Protein AF-A0A354T5U6-F1 (afdb_monomer)

Solvent-accessible surface area (backbone atoms only — not comparable to full-atom values): 11988 Å² total; per-residue (Å²): 133,61,71,67,61,56,52,52,52,52,52,52,54,50,51,53,52,51,51,53,53,51,53,50,50,50,54,52,49,54,55,50,50,46,50,55,50,20,52,51,54,49,51,50,51,48,44,50,54,69,68,29,52,67,41,23,34,26,50,25,53,34,29,50,43,73,74,68,62,56,94,91,62,79,81,57,69,40,44,54,56,53,46,51,52,44,18,57,51,15,48,40,42,74,72,60,44,26,56,59,69,60,51,35,76,76,41,40,74,65,49,53,53,54,47,71,75,43,47,65,61,50,51,57,49,22,63,73,54,80,63,52,71,71,58,52,38,31,54,52,38,52,56,52,39,50,53,52,32,52,76,68,69,71,53,72,59,66,70,73,62,65,29,69,70,53,50,51,49,51,34,53,51,42,42,63,74,18,42,65,48,59,62,74,64,66,76,76,74,79,73,81,80,74,82,79,82,79,81,84,82,87,80,88,80,89,83,82,133

Structure (mmCIF, N/CA/C/O backbone):
data_AF-A0A354T5U6-F1
#
_entry.id   AF-A0A354T5U6-F1
#
loop_
_atom_site.group_PDB
_atom_site.id
_atom_site.type_symbol
_atom_site.label_atom_id
_atom_site.label_alt_id
_atom_site.label_comp_id
_atom_site.label_asym_id
_atom_site.label_entity_id
_atom_site.label_seq_id
_atom_site.pdbx_PDB_ins_code
_atom_site.Cartn_x
_atom_site.Cartn_y
_atom_site.Cartn_z
_atom_site.occupancy
_atom_site.B_iso_or_equiv
_atom_site.auth_seq_id
_atom_site.auth_comp_id
_atom_site.auth_asym_id
_atom_site.auth_atom_id
_atom_site.pdbx_PDB_model_num
ATOM 1 N N . MET A 1 1 ? 38.762 -8.383 -55.124 1.00 62.44 1 MET A N 1
ATOM 2 C CA . MET A 1 1 ? 37.895 -7.626 -54.197 1.00 62.44 1 MET A CA 1
ATOM 3 C C . MET A 1 1 ? 38.809 -6.688 -53.424 1.00 62.44 1 MET A C 1
ATOM 5 O O . MET A 1 1 ? 39.749 -7.179 -52.813 1.00 62.44 1 MET A O 1
ATOM 9 N N . SER A 1 2 ? 38.654 -5.373 -53.577 1.00 86.12 2 SER A N 1
ATOM 10 C CA . SER A 1 2 ? 39.584 -4.376 -53.025 1.00 86.12 2 SER A CA 1
ATOM 11 C C . SER A 1 2 ? 39.517 -4.360 -51.496 1.00 86.12 2 SER A C 1
ATOM 13 O O . SER A 1 2 ? 38.433 -4.508 -50.935 1.00 86.12 2 SER A O 1
ATOM 15 N N . ILE A 1 3 ? 40.654 -4.154 -50.826 1.00 88.88 3 ILE A N 1
ATOM 16 C CA . ILE A 1 3 ? 40.762 -4.101 -49.354 1.00 88.88 3 ILE A CA 1
ATOM 17 C C . ILE A 1 3 ? 39.749 -3.105 -48.749 1.00 88.88 3 ILE A C 1
ATOM 19 O O . ILE A 1 3 ? 39.152 -3.375 -47.713 1.00 88.88 3 ILE A O 1
ATOM 23 N N . GLU A 1 4 ? 39.462 -2.009 -49.452 1.00 89.44 4 GLU A N 1
ATOM 24 C CA . GLU A 1 4 ? 38.481 -0.984 -49.064 1.00 89.44 4 GLU A CA 1
ATOM 25 C C . GLU A 1 4 ? 37.047 -1.521 -48.895 1.00 89.44 4 GLU A C 1
ATOM 27 O O . GLU A 1 4 ? 36.329 -1.122 -47.975 1.00 89.44 4 GLU A O 1
ATOM 32 N N . VAL A 1 5 ? 36.628 -2.471 -49.738 1.00 91.00 5 VAL A N 1
ATOM 33 C CA . VAL A 1 5 ? 35.286 -3.079 -49.667 1.00 91.00 5 VAL A CA 1
ATOM 34 C C . VAL A 1 5 ? 35.161 -3.960 -48.422 1.00 91.00 5 VAL A C 1
ATOM 36 O O . VAL A 1 5 ? 34.122 -3.984 -47.768 1.00 91.00 5 VAL A O 1
ATOM 39 N N . ILE A 1 6 ? 36.241 -4.653 -48.052 1.00 89.12 6 ILE A N 1
ATOM 40 C CA . ILE A 1 6 ? 36.276 -5.476 -46.839 1.00 89.12 6 ILE A CA 1
ATOM 41 C C . ILE A 1 6 ? 36.222 -4.572 -45.600 1.00 89.12 6 ILE A C 1
ATOM 43 O O . ILE A 1 6 ? 35.437 -4.835 -44.690 1.00 89.12 6 ILE A O 1
ATOM 47 N N . CYS A 1 7 ? 36.984 -3.472 -45.585 1.00 90.00 7 CYS A N 1
ATOM 48 C CA . CYS A 1 7 ? 36.974 -2.510 -44.481 1.00 90.00 7 CYS A CA 1
ATOM 49 C C . CYS A 1 7 ? 35.587 -1.893 -44.257 1.00 90.00 7 CYS A C 1
ATOM 51 O O . CYS A 1 7 ? 35.104 -1.875 -43.127 1.00 90.00 7 CYS A O 1
ATOM 53 N N . THR A 1 8 ? 34.922 -1.437 -45.322 1.00 93.38 8 THR A N 1
ATOM 54 C CA . THR A 1 8 ? 33.589 -0.814 -45.225 1.00 93.38 8 THR A CA 1
ATOM 55 C C . THR A 1 8 ? 32.520 -1.786 -44.722 1.00 93.38 8 THR A C 1
ATOM 57 O O . THR A 1 8 ? 31.694 -1.411 -43.885 1.00 93.38 8 THR A O 1
ATOM 60 N N . LEU A 1 9 ? 32.566 -3.053 -45.148 1.00 92.69 9 LEU A N 1
ATOM 61 C CA . LEU A 1 9 ? 31.638 -4.082 -44.677 1.00 92.69 9 LEU A CA 1
ATOM 62 C C . LEU A 1 9 ? 31.846 -4.393 -43.190 1.00 92.69 9 LEU A C 1
ATOM 64 O O . LEU A 1 9 ? 30.873 -4.463 -42.440 1.00 92.69 9 LEU A O 1
ATOM 68 N N . VAL A 1 10 ? 33.102 -4.509 -42.742 1.00 93.81 10 VAL A N 1
ATOM 69 C CA . VAL A 1 10 ? 33.418 -4.713 -41.320 1.00 93.81 10 VAL A CA 1
ATOM 70 C C . VAL A 1 10 ? 32.916 -3.538 -40.484 1.00 93.81 10 VAL A C 1
ATOM 72 O O . VAL A 1 10 ? 32.251 -3.765 -39.475 1.00 93.81 10 VAL A O 1
ATOM 75 N N . THR A 1 11 ? 33.154 -2.294 -40.915 1.00 94.81 11 THR A N 1
ATOM 76 C CA . THR A 1 11 ? 32.646 -1.118 -40.191 1.00 94.81 11 THR A CA 1
ATOM 77 C C . THR A 1 11 ? 31.121 -1.057 -40.155 1.00 94.81 11 THR A C 1
ATOM 79 O O . THR A 1 11 ? 30.548 -0.704 -39.130 1.00 94.81 11 THR A O 1
ATOM 82 N N . ALA A 1 12 ? 30.440 -1.451 -41.236 1.00 94.94 12 ALA A N 1
ATOM 83 C CA . ALA A 1 12 ? 28.981 -1.457 -41.271 1.00 94.94 12 ALA A CA 1
ATOM 84 C C . ALA A 1 12 ? 28.399 -2.472 -40.273 1.00 94.94 12 ALA A C 1
ATOM 86 O O . ALA A 1 12 ? 27.475 -2.154 -39.524 1.00 94.94 12 ALA A O 1
ATOM 87 N N . VAL A 1 13 ? 28.973 -3.679 -40.211 1.00 96.06 13 VAL A N 1
ATOM 88 C CA . VAL A 1 13 ? 28.534 -4.725 -39.277 1.00 96.06 13 VAL A CA 1
ATOM 89 C C . VAL A 1 13 ? 28.789 -4.314 -37.826 1.00 96.06 13 VAL A C 1
ATOM 91 O O . VAL A 1 13 ? 27.904 -4.474 -36.983 1.00 96.06 13 VAL A O 1
ATOM 94 N N . THR A 1 14 ? 29.959 -3.745 -37.517 1.00 96.38 14 THR A N 1
ATOM 95 C CA . THR A 1 14 ? 30.266 -3.305 -36.147 1.00 96.38 14 THR A CA 1
ATOM 96 C C . THR A 1 14 ? 29.356 -2.167 -35.694 1.00 96.38 14 THR A C 1
ATOM 98 O O . THR A 1 14 ? 28.889 -2.199 -34.556 1.00 96.38 14 THR A O 1
ATOM 101 N N . SER A 1 15 ? 29.024 -1.210 -36.569 1.00 96.12 15 SER A N 1
ATOM 102 C CA . SER A 1 15 ? 28.066 -0.143 -36.252 1.00 96.12 15 SER A CA 1
ATOM 103 C C . SER A 1 15 ? 26.670 -0.685 -35.938 1.00 96.12 15 SER A C 1
ATOM 105 O O . SER A 1 15 ? 26.057 -0.244 -34.968 1.00 96.12 15 SER A O 1
ATOM 107 N N . ILE A 1 16 ? 26.176 -1.673 -36.692 1.00 96.56 16 ILE A N 1
ATOM 108 C CA . ILE A 1 16 ? 24.862 -2.287 -36.430 1.00 96.56 16 ILE A CA 1
ATOM 109 C C . ILE A 1 16 ? 24.849 -2.981 -35.063 1.00 96.56 16 ILE A C 1
ATOM 111 O O . ILE A 1 16 ? 23.926 -2.776 -34.273 1.00 96.56 16 ILE A O 1
ATOM 115 N N . ILE A 1 17 ? 25.885 -3.764 -34.752 1.00 97.00 17 ILE A N 1
ATOM 116 C CA . ILE A 1 17 ? 26.001 -4.449 -33.457 1.00 97.00 17 ILE A CA 1
ATOM 117 C C . ILE A 1 17 ? 26.078 -3.429 -32.314 1.00 97.00 17 ILE A C 1
ATOM 119 O O . ILE A 1 17 ? 25.398 -3.592 -31.301 1.00 97.00 17 ILE A O 1
ATOM 123 N N . ALA A 1 18 ? 26.853 -2.353 -32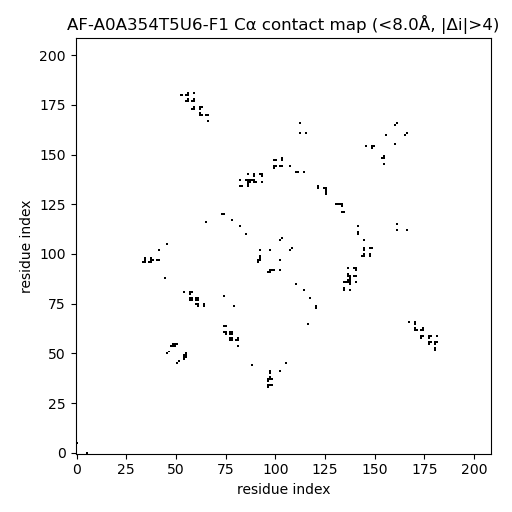.485 1.00 96.81 18 ALA A N 1
ATOM 124 C CA . ALA A 1 18 ? 26.963 -1.289 -31.492 1.00 96.81 18 ALA A CA 1
ATOM 125 C C . ALA A 1 18 ? 25.608 -0.614 -31.219 1.00 96.81 18 ALA A C 1
ATOM 127 O O . ALA A 1 18 ? 25.261 -0.397 -30.059 1.00 96.81 18 ALA A O 1
ATOM 128 N N . ILE A 1 19 ? 24.810 -0.346 -32.260 1.00 97.06 19 ILE A N 1
ATOM 129 C CA . ILE A 1 19 ? 23.460 0.222 -32.117 1.00 97.06 19 ILE A CA 1
ATOM 130 C C . ILE A 1 19 ? 22.544 -0.739 -31.349 1.00 97.06 19 ILE A C 1
ATOM 132 O O . ILE A 1 19 ? 21.865 -0.316 -30.414 1.00 97.06 19 ILE A O 1
ATOM 136 N N . LEU A 1 20 ? 22.545 -2.034 -31.684 1.00 97.25 20 LEU A N 1
ATOM 137 C CA . LEU A 1 20 ? 21.723 -3.030 -30.985 1.00 97.25 20 LEU A CA 1
ATOM 138 C C . LEU A 1 20 ? 22.094 -3.144 -29.500 1.00 97.25 20 LEU A C 1
ATOM 140 O O . LEU A 1 20 ? 21.209 -3.157 -28.643 1.00 97.25 20 LEU A O 1
ATOM 144 N N . LEU A 1 21 ? 23.392 -3.170 -29.185 1.00 97.19 21 LEU A N 1
ATOM 145 C CA . LEU A 1 21 ? 23.877 -3.187 -27.804 1.00 97.19 21 LEU A CA 1
ATOM 146 C C . LEU A 1 21 ? 23.516 -1.904 -27.049 1.00 97.19 21 LEU A C 1
ATOM 148 O O . LEU A 1 21 ? 23.161 -1.978 -25.871 1.00 97.19 21 LEU A O 1
ATOM 152 N N . ALA A 1 22 ? 23.564 -0.743 -27.708 1.00 96.12 22 ALA A N 1
ATOM 153 C CA . ALA A 1 22 ? 23.168 0.529 -27.113 1.00 96.12 22 ALA A CA 1
ATOM 154 C C . ALA A 1 22 ? 21.668 0.557 -26.785 1.00 96.12 22 ALA A C 1
ATOM 156 O O . ALA A 1 22 ? 21.299 0.914 -25.667 1.00 96.12 22 ALA A O 1
ATOM 157 N N . VAL A 1 23 ? 20.808 0.108 -27.706 1.00 96.75 23 VAL A N 1
ATOM 158 C CA . VAL A 1 23 ? 19.355 0.006 -27.479 1.00 96.75 23 VAL A CA 1
ATOM 159 C C . VAL A 1 23 ? 19.046 -0.970 -26.343 1.00 96.75 23 VAL A C 1
ATOM 161 O O . VAL A 1 23 ? 18.269 -0.645 -25.445 1.00 96.75 23 VAL A O 1
ATOM 164 N N . TYR A 1 24 ? 19.683 -2.144 -26.339 1.00 96.62 24 TYR A N 1
ATOM 165 C CA . TYR A 1 24 ? 19.513 -3.131 -25.272 1.00 96.62 24 TYR A CA 1
ATOM 166 C C . TYR A 1 24 ? 19.958 -2.585 -23.909 1.00 96.62 24 TYR A C 1
ATOM 168 O O . TYR A 1 24 ? 19.227 -2.700 -22.924 1.00 96.62 24 TYR A O 1
ATOM 176 N N . SER A 1 25 ? 21.127 -1.942 -23.855 1.00 95.50 25 SER A N 1
ATOM 177 C CA . SER A 1 25 ? 21.660 -1.345 -22.626 1.00 95.50 25 SER A CA 1
ATOM 178 C C . SER A 1 25 ? 20.764 -0.223 -22.118 1.00 95.50 25 SER A C 1
ATOM 180 O O . SER A 1 25 ? 20.500 -0.160 -20.922 1.00 95.50 25 SER A O 1
ATOM 182 N N . PHE A 1 26 ? 20.248 0.623 -23.012 1.00 94.50 26 PHE A N 1
ATOM 183 C CA . PHE A 1 26 ? 19.314 1.684 -22.651 1.00 94.50 26 PHE A CA 1
ATOM 184 C C . PHE A 1 26 ? 18.022 1.110 -22.064 1.00 94.50 26 PHE A C 1
ATOM 186 O O . PHE A 1 26 ? 17.602 1.517 -20.984 1.00 94.50 26 PHE A O 1
ATOM 193 N N . TRP A 1 27 ? 17.437 0.097 -22.709 1.00 93.94 27 TRP A N 1
ATOM 194 C CA . TRP A 1 27 ? 16.238 -0.570 -22.201 1.00 93.94 27 TRP A CA 1
ATOM 195 C C . TRP A 1 27 ? 16.468 -1.222 -20.831 1.00 93.94 27 TRP A C 1
ATOM 197 O O . TRP A 1 27 ? 15.650 -1.073 -19.918 1.00 93.94 27 TRP A O 1
ATOM 207 N N . PHE A 1 28 ? 17.604 -1.903 -20.658 1.00 91.44 28 PHE A N 1
ATOM 208 C CA . PHE A 1 28 ? 17.986 -2.509 -19.386 1.00 91.44 28 PHE A CA 1
ATOM 209 C C . PHE A 1 28 ? 18.181 -1.451 -18.289 1.00 91.44 28 PHE A C 1
ATOM 211 O O . PHE A 1 28 ? 17.658 -1.612 -17.186 1.00 91.44 28 PHE A O 1
ATOM 218 N N . GLN A 1 29 ? 18.848 -0.337 -18.605 1.00 92.31 29 GLN A N 1
ATOM 219 C CA . GLN A 1 29 ? 19.031 0.791 -17.688 1.00 92.31 29 GLN A CA 1
ATOM 220 C C . GLN A 1 29 ? 17.697 1.424 -17.290 1.00 92.31 29 GLN A C 1
ATOM 222 O O . GLN A 1 29 ? 17.469 1.640 -16.103 1.00 92.31 29 GLN A O 1
ATOM 227 N N . THR A 1 30 ? 16.779 1.664 -18.235 1.00 89.19 30 THR A N 1
ATOM 228 C CA . THR A 1 30 ? 15.440 2.190 -17.923 1.00 89.19 30 THR A CA 1
ATOM 229 C C . THR A 1 30 ? 14.676 1.236 -17.005 1.00 89.19 30 THR A C 1
ATOM 231 O O . THR A 1 30 ? 14.072 1.660 -16.019 1.00 89.19 30 THR A O 1
ATOM 234 N N . ARG A 1 31 ? 14.733 -0.073 -17.280 1.00 86.06 31 ARG A N 1
ATOM 235 C CA . ARG A 1 31 ? 14.080 -1.087 -16.444 1.00 86.06 31 ARG A CA 1
ATOM 236 C C . ARG A 1 31 ? 14.664 -1.120 -15.031 1.00 86.06 31 ARG A C 1
ATOM 238 O O . ARG A 1 31 ? 13.911 -1.220 -14.065 1.00 86.06 31 ARG A O 1
ATOM 245 N N . GLN A 1 32 ? 15.984 -1.029 -14.901 1.00 88.12 32 GLN A N 1
ATOM 246 C CA . GLN A 1 32 ? 16.660 -0.996 -13.607 1.00 88.12 32 GLN A CA 1
ATOM 247 C C . GLN A 1 32 ? 16.354 0.297 -12.838 1.00 88.12 32 GLN A C 1
ATOM 249 O O . GLN A 1 32 ? 16.067 0.231 -11.645 1.00 88.12 32 GLN A O 1
ATOM 254 N N . ALA A 1 33 ? 16.337 1.449 -13.513 1.00 87.75 33 ALA A N 1
ATOM 255 C CA . ALA A 1 33 ? 15.993 2.736 -12.912 1.00 87.75 33 ALA A CA 1
ATOM 256 C C . ALA A 1 33 ? 14.578 2.722 -12.317 1.00 87.75 33 ALA A C 1
ATOM 258 O O . ALA A 1 33 ? 14.391 3.105 -11.162 1.00 87.75 33 ALA A O 1
ATOM 259 N N . ASN A 1 34 ? 13.601 2.190 -13.058 1.00 84.94 34 ASN A N 1
ATOM 260 C CA . ASN A 1 34 ? 12.224 2.069 -12.577 1.00 84.94 34 ASN A CA 1
ATOM 261 C C . ASN A 1 34 ? 12.115 1.172 -11.335 1.00 84.94 34 ASN A C 1
ATOM 263 O O . ASN A 1 34 ? 11.354 1.484 -10.424 1.00 84.94 34 ASN A O 1
AT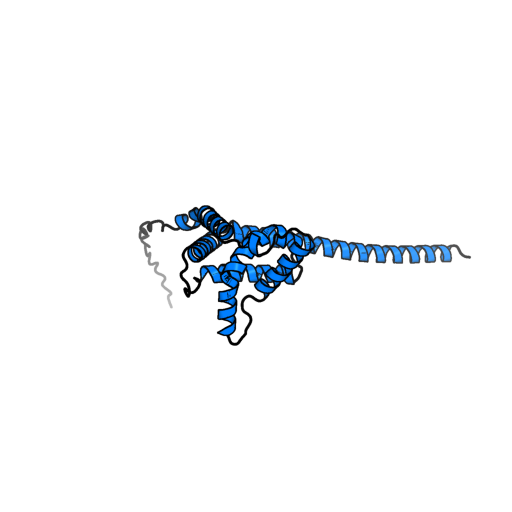OM 267 N N . ARG A 1 35 ? 12.906 0.094 -11.252 1.00 87.12 35 ARG A N 1
ATOM 268 C CA . ARG A 1 35 ? 12.946 -0.773 -10.061 1.00 87.12 35 ARG A CA 1
ATOM 269 C C . ARG A 1 35 ? 13.507 -0.059 -8.842 1.00 87.12 35 ARG A C 1
ATOM 271 O O . ARG A 1 35 ? 12.926 -0.152 -7.766 1.00 87.12 35 ARG A O 1
ATOM 278 N N . THR A 1 36 ? 14.610 0.667 -9.009 1.00 90.88 36 THR A N 1
ATOM 279 C CA . THR A 1 36 ? 15.206 1.448 -7.920 1.00 90.88 36 THR A CA 1
ATOM 280 C C . THR A 1 36 ? 14.234 2.511 -7.416 1.00 90.88 36 THR A C 1
ATOM 282 O O . THR A 1 36 ? 14.041 2.629 -6.209 1.00 90.88 36 THR A O 1
ATOM 285 N N . LEU A 1 37 ? 13.567 3.234 -8.323 1.00 90.88 37 LEU A N 1
ATOM 286 C CA . LEU A 1 37 ? 12.531 4.204 -7.961 1.00 90.88 37 LEU A CA 1
ATOM 287 C C . LEU A 1 37 ? 11.373 3.542 -7.207 1.00 90.88 37 LEU A C 1
ATOM 289 O O . LEU A 1 37 ? 10.959 4.055 -6.172 1.00 90.88 37 LEU A O 1
ATOM 293 N N . GLY A 1 38 ? 10.901 2.383 -7.667 1.00 91.00 38 GLY A N 1
ATOM 294 C CA . GLY A 1 38 ? 9.858 1.620 -6.982 1.00 91.00 38 GLY A CA 1
ATOM 295 C C . GLY A 1 38 ? 10.227 1.235 -5.550 1.00 91.00 38 GLY A C 1
ATOM 296 O O . GLY A 1 38 ? 9.398 1.364 -4.655 1.00 91.00 38 GLY A O 1
ATOM 297 N N . ILE A 1 39 ? 11.476 0.820 -5.312 1.00 92.62 39 ILE A N 1
ATOM 298 C CA . ILE A 1 39 ? 11.980 0.499 -3.967 1.00 92.62 39 ILE A CA 1
ATOM 299 C C . ILE A 1 39 ? 12.046 1.751 -3.086 1.00 92.62 39 ILE A C 1
ATOM 301 O O . ILE A 1 39 ? 11.685 1.682 -1.915 1.00 92.62 39 ILE A O 1
ATOM 305 N N . ILE A 1 40 ? 12.484 2.891 -3.631 1.00 94.50 40 ILE A N 1
ATOM 306 C CA . ILE A 1 40 ? 12.534 4.158 -2.885 1.00 94.50 40 ILE A CA 1
ATOM 307 C C . ILE A 1 40 ? 11.123 4.583 -2.475 1.00 94.50 40 ILE A C 1
ATOM 309 O O . ILE A 1 40 ? 10.892 4.820 -1.294 1.00 94.50 40 ILE A O 1
ATOM 313 N N . ILE A 1 41 ? 10.177 4.601 -3.422 1.00 93.06 41 ILE A N 1
ATOM 314 C CA . ILE A 1 41 ? 8.777 4.954 -3.148 1.00 93.06 41 ILE A CA 1
ATOM 315 C C . ILE A 1 41 ? 8.186 3.990 -2.121 1.00 93.06 41 ILE A C 1
ATOM 317 O O . ILE A 1 41 ? 7.561 4.433 -1.167 1.00 93.06 41 ILE A O 1
ATOM 321 N N . LEU A 1 42 ? 8.410 2.680 -2.273 1.00 93.50 42 LEU A N 1
ATOM 322 C CA . LEU A 1 42 ? 7.928 1.694 -1.311 1.00 93.50 42 LEU A CA 1
ATOM 323 C C . LEU A 1 42 ? 8.489 1.951 0.088 1.00 93.50 42 LEU A C 1
ATOM 325 O O . LEU A 1 42 ? 7.721 1.943 1.039 1.00 93.50 42 LEU A O 1
ATOM 329 N N . ARG A 1 43 ? 9.800 2.175 0.216 1.00 93.50 43 ARG A N 1
ATOM 330 C CA . ARG A 1 43 ? 10.451 2.436 1.505 1.00 93.50 43 ARG A CA 1
ATOM 331 C C . ARG A 1 43 ? 9.912 3.712 2.147 1.00 93.50 43 ARG A C 1
ATOM 333 O O . ARG A 1 43 ? 9.719 3.752 3.357 1.00 93.50 43 ARG A O 1
ATOM 340 N N . ASP A 1 44 ? 9.681 4.750 1.351 1.00 93.19 44 ASP A N 1
ATOM 341 C CA . ASP A 1 44 ? 9.131 6.007 1.848 1.00 93.19 44 ASP A CA 1
ATOM 342 C C . ASP A 1 44 ? 7.665 5.811 2.280 1.00 93.19 44 ASP A C 1
ATOM 344 O O . ASP A 1 44 ? 7.309 6.202 3.387 1.00 93.19 44 ASP A O 1
ATOM 348 N N . CYS A 1 45 ? 6.854 5.079 1.505 1.00 92.56 45 CYS A N 1
ATOM 349 C CA . CYS A 1 45 ? 5.509 4.664 1.916 1.00 92.56 45 CYS A CA 1
ATOM 350 C C . CYS A 1 45 ? 5.524 3.785 3.174 1.00 92.56 45 CYS A C 1
ATOM 352 O O . CYS A 1 45 ? 4.663 3.939 4.029 1.00 92.56 45 CYS A O 1
ATOM 354 N N . GLU A 1 46 ? 6.471 2.856 3.306 1.00 92.88 46 GLU A N 1
ATOM 355 C CA . GLU A 1 46 ? 6.621 1.987 4.480 1.00 92.88 46 GLU A CA 1
ATOM 356 C C . GLU A 1 46 ? 6.938 2.828 5.708 1.00 92.88 46 GLU A C 1
ATOM 358 O O . GLU A 1 46 ? 6.296 2.692 6.750 1.00 92.88 46 GLU A O 1
ATOM 363 N N . ARG A 1 47 ? 7.864 3.774 5.558 1.00 92.19 47 ARG A N 1
ATOM 364 C CA . ARG A 1 47 ? 8.210 4.694 6.628 1.00 92.19 47 ARG A CA 1
ATOM 365 C C . ARG A 1 47 ? 7.021 5.546 7.046 1.00 92.19 47 ARG A C 1
ATOM 367 O O . ARG A 1 47 ? 6.739 5.657 8.238 1.00 92.19 47 ARG A O 1
ATOM 374 N N . ASP A 1 48 ? 6.320 6.116 6.079 1.00 88.75 48 ASP A N 1
ATOM 375 C CA . ASP A 1 48 ? 5.195 7.002 6.340 1.00 88.75 48 ASP A CA 1
ATOM 376 C C . ASP A 1 48 ? 3.987 6.223 6.896 1.00 88.75 48 ASP A C 1
ATOM 378 O O . ASP A 1 48 ? 3.257 6.744 7.735 1.00 88.75 48 ASP A O 1
ATOM 382 N N . PHE A 1 49 ? 3.806 4.955 6.511 1.00 86.50 49 PHE A N 1
ATOM 383 C CA . PHE A 1 49 ? 2.719 4.113 7.008 1.00 86.50 49 PHE A CA 1
ATOM 384 C C . PHE A 1 49 ? 2.972 3.558 8.417 1.00 86.50 49 PHE A C 1
ATOM 386 O O . PHE A 1 49 ? 2.092 3.611 9.277 1.00 86.50 49 PHE A O 1
ATOM 393 N N . PHE A 1 50 ? 4.160 2.995 8.663 1.00 85.31 50 PHE A N 1
ATOM 394 C CA . PHE A 1 50 ? 4.458 2.284 9.910 1.00 85.31 50 PHE A CA 1
ATOM 395 C C . PHE A 1 50 ? 5.071 3.174 10.988 1.00 85.31 50 PHE A C 1
ATOM 397 O O . PHE A 1 50 ? 4.788 2.969 12.169 1.00 85.31 50 PHE A O 1
ATOM 404 N N . TYR A 1 51 ? 5.908 4.142 10.610 1.00 86.94 51 TYR A N 1
ATOM 405 C CA . TYR A 1 51 ? 6.709 4.906 11.571 1.00 86.94 51 TYR A CA 1
ATOM 406 C C . TYR A 1 51 ? 6.211 6.333 11.793 1.00 86.94 51 TYR A C 1
ATOM 408 O O . TYR A 1 51 ? 6.580 6.940 12.798 1.00 86.94 51 TYR A O 1
ATOM 416 N N . SER A 1 52 ? 5.352 6.869 10.921 1.00 92.62 52 SER A N 1
ATOM 417 C CA . SER A 1 52 ? 4.742 8.181 11.157 1.00 92.62 52 SER A CA 1
ATOM 418 C C . SER A 1 52 ? 3.824 8.143 12.377 1.00 92.62 52 SER A C 1
ATOM 420 O O . SER A 1 52 ? 2.897 7.332 12.441 1.00 92.62 52 SER A O 1
ATOM 422 N N . THR A 1 53 ? 4.043 9.054 13.329 1.00 91.94 53 THR A N 1
ATOM 423 C CA . THR A 1 53 ? 3.194 9.209 14.521 1.00 91.94 53 THR A CA 1
ATOM 424 C C . THR A 1 53 ? 1.730 9.420 14.141 1.00 91.94 53 THR A C 1
ATOM 426 O O . THR A 1 53 ? 0.845 8.815 14.739 1.00 91.94 53 THR A O 1
ATOM 429 N N . GLU A 1 54 ? 1.475 10.206 13.092 1.00 91.69 54 GLU A N 1
ATOM 430 C CA . GLU A 1 54 ? 0.116 10.497 12.637 1.00 91.69 54 GLU A CA 1
ATOM 431 C C . GLU A 1 54 ? -0.571 9.255 12.055 1.00 91.69 54 GLU A C 1
ATOM 433 O O . GLU A 1 54 ? -1.725 8.976 12.377 1.00 91.69 54 GLU A O 1
ATOM 438 N N . MET A 1 55 ? 0.142 8.444 11.264 1.00 92.94 55 MET A N 1
ATOM 439 C CA . MET A 1 55 ? -0.444 7.210 10.733 1.00 92.94 55 MET A CA 1
ATOM 440 C C . MET A 1 55 ? -0.644 6.159 11.827 1.00 92.94 55 MET A C 1
ATOM 442 O O . MET A 1 55 ? -1.668 5.482 11.842 1.00 92.94 55 MET A O 1
ATOM 446 N N . ARG A 1 56 ? 0.280 6.055 12.792 1.00 94.19 56 ARG A N 1
ATOM 447 C CA . ARG A 1 56 ? 0.099 5.198 13.976 1.00 94.19 56 ARG A CA 1
ATOM 448 C C . ARG A 1 56 ? -1.150 5.601 14.760 1.00 94.19 56 ARG A C 1
ATOM 450 O O . ARG A 1 56 ? -1.937 4.730 15.117 1.00 94.19 56 ARG A O 1
ATOM 457 N N . ARG A 1 57 ? -1.391 6.901 14.952 1.00 93.69 57 ARG A N 1
ATOM 458 C CA . ARG A 1 57 ? -2.610 7.415 15.596 1.00 93.69 57 ARG A CA 1
ATOM 459 C C . ARG A 1 57 ? -3.872 7.018 14.827 1.00 93.69 57 ARG A C 1
ATOM 461 O O . ARG A 1 57 ? -4.786 6.444 15.413 1.00 93.69 57 ARG A O 1
ATOM 468 N N . ARG A 1 58 ? -3.897 7.225 13.508 1.00 94.69 58 ARG A N 1
ATOM 469 C CA . ARG A 1 58 ? -5.035 6.830 12.655 1.00 94.69 58 ARG A CA 1
ATOM 470 C C . ARG A 1 58 ? -5.290 5.327 12.694 1.00 94.69 58 ARG A C 1
ATOM 472 O O . ARG A 1 58 ? -6.433 4.897 12.806 1.00 94.69 58 ARG A O 1
ATOM 479 N N . ARG A 1 59 ? -4.228 4.518 12.656 1.00 95.06 59 ARG A N 1
ATOM 480 C CA . ARG A 1 59 ? -4.311 3.055 12.769 1.00 95.06 59 ARG A CA 1
ATOM 481 C C . ARG A 1 59 ? -4.817 2.611 14.136 1.00 95.06 59 ARG A C 1
ATOM 483 O O . ARG A 1 59 ? -5.630 1.693 14.185 1.00 95.06 59 ARG A O 1
ATOM 490 N N . PHE A 1 60 ? -4.410 3.283 15.214 1.00 95.38 60 PHE A N 1
ATOM 491 C CA . PHE A 1 60 ? -4.940 3.051 16.557 1.00 95.38 60 PHE A CA 1
ATOM 492 C C . PHE A 1 60 ? -6.438 3.361 16.631 1.00 95.38 60 PHE A C 1
ATOM 494 O O . PHE A 1 60 ? -7.215 2.527 17.091 1.00 95.38 60 PHE A O 1
ATOM 501 N N . GLU A 1 61 ? -6.862 4.528 16.144 1.00 95.38 61 GLU A N 1
ATOM 502 C CA . GLU A 1 61 ? -8.275 4.925 16.124 1.00 95.38 61 GLU A CA 1
ATOM 503 C C . GLU A 1 61 ? -9.118 3.974 15.267 1.00 95.38 61 GLU A C 1
ATOM 505 O O . GLU A 1 61 ? -10.174 3.517 15.711 1.00 95.38 61 GLU A O 1
ATOM 510 N N . ALA A 1 62 ? -8.621 3.601 14.085 1.00 95.88 62 ALA A N 1
ATOM 511 C CA . ALA A 1 62 ? -9.272 2.642 13.202 1.00 95.88 62 ALA A CA 1
ATOM 512 C C . ALA A 1 62 ? -9.359 1.245 13.837 1.00 95.88 62 ALA A C 1
ATOM 514 O O . ALA A 1 62 ? -10.426 0.636 13.821 1.00 95.88 62 ALA A O 1
ATOM 515 N N . ALA A 1 63 ? -8.277 0.737 14.435 1.00 96.19 63 ALA A N 1
ATOM 516 C CA . ALA A 1 63 ? -8.274 -0.556 15.119 1.00 96.19 63 ALA A CA 1
ATOM 517 C C . ALA A 1 63 ? -9.229 -0.556 16.320 1.00 96.19 63 ALA A C 1
ATOM 519 O O . ALA A 1 63 ? -9.994 -1.502 16.503 1.00 96.19 63 ALA A O 1
ATOM 520 N N . ARG A 1 64 ? -9.246 0.531 17.102 1.00 95.75 64 ARG A N 1
ATOM 521 C CA . ARG A 1 64 ? -10.161 0.702 18.235 1.00 95.75 64 ARG A CA 1
ATOM 522 C C . ARG A 1 64 ? -11.606 0.666 17.764 1.00 95.75 64 ARG A C 1
ATOM 524 O O . ARG A 1 64 ? -12.392 -0.107 18.303 1.00 95.75 64 ARG A O 1
ATOM 531 N N . PHE A 1 65 ? -11.932 1.456 16.742 1.00 95.88 65 PHE A N 1
ATOM 532 C CA . PHE A 1 65 ? -13.256 1.462 16.136 1.00 95.88 65 PHE A CA 1
ATOM 533 C C . PHE A 1 65 ? -13.643 0.066 15.646 1.00 95.88 65 PHE A C 1
ATOM 535 O O . PHE A 1 65 ? -14.684 -0.441 16.041 1.00 95.88 65 PHE A O 1
ATOM 542 N N . LEU A 1 66 ? -12.794 -0.606 14.870 1.00 95.00 66 LEU A N 1
ATOM 543 C CA . LEU A 1 66 ? -13.100 -1.927 14.317 1.00 95.00 66 LEU A CA 1
ATOM 544 C C . LEU A 1 66 ? -13.282 -3.012 15.394 1.00 95.00 66 LEU A C 1
ATOM 546 O O . LEU A 1 66 ? -14.037 -3.957 15.170 1.00 95.00 66 LEU A O 1
ATOM 550 N N . MET A 1 67 ? -12.656 -2.867 16.567 1.00 94.44 67 MET A N 1
ATOM 551 C CA . MET A 1 67 ? -12.869 -3.766 17.707 1.00 94.44 67 MET A CA 1
ATOM 552 C C . MET A 1 67 ? -14.143 -3.471 18.498 1.00 94.44 67 MET A C 1
ATOM 554 O O . MET A 1 67 ? -14.755 -4.403 19.017 1.00 94.44 67 MET A O 1
ATOM 558 N N . THR A 1 68 ? -14.525 -2.200 18.639 1.00 94.31 68 THR A N 1
ATOM 559 C CA . THR A 1 68 ? -15.636 -1.791 19.516 1.00 94.31 68 THR A CA 1
ATOM 560 C C . THR A 1 68 ? -16.896 -1.365 18.769 1.00 94.31 68 THR A C 1
ATOM 562 O O . THR A 1 68 ? -17.882 -1.022 19.421 1.00 94.31 68 THR A O 1
ATOM 565 N N . ARG A 1 69 ? -16.871 -1.328 17.430 1.00 93.44 69 ARG A N 1
ATOM 566 C CA . ARG A 1 69 ? -17.983 -0.819 16.623 1.00 93.44 69 ARG A CA 1
ATOM 567 C C . ARG A 1 69 ? -19.249 -1.615 16.879 1.00 93.44 69 ARG A C 1
ATOM 569 O O . ARG A 1 69 ? -19.237 -2.844 16.964 1.00 93.44 69 ARG A O 1
ATOM 576 N N . GLN A 1 70 ? -20.352 -0.891 16.947 1.00 91.62 70 GLN A N 1
ATOM 577 C CA . GLN A 1 70 ? -21.677 -1.488 16.954 1.00 91.62 70 GLN A CA 1
ATOM 578 C C . GLN A 1 70 ? -22.206 -1.603 15.518 1.00 91.62 70 GLN A C 1
ATOM 580 O O . GLN A 1 70 ? -21.785 -0.837 14.645 1.00 91.62 70 GLN A O 1
ATOM 585 N N . PRO A 1 71 ? -23.123 -2.546 15.243 1.00 86.12 71 PRO A N 1
ATOM 586 C CA . PRO A 1 71 ? -23.788 -2.621 13.947 1.00 86.12 71 PRO A CA 1
ATOM 587 C C . PRO A 1 71 ? -24.429 -1.274 13.574 1.0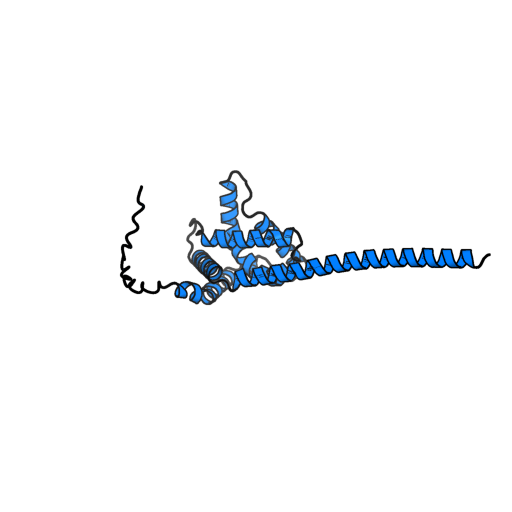0 86.12 71 PRO A C 1
ATOM 589 O O . PRO A 1 71 ? -25.161 -0.700 14.376 1.00 86.12 71 PRO A O 1
ATOM 592 N N . GLY A 1 72 ? -24.148 -0.774 12.367 1.00 83.75 72 GLY A N 1
ATOM 593 C CA . GLY A 1 72 ? -24.688 0.495 11.857 1.00 83.75 72 GLY A CA 1
ATOM 594 C C . GLY A 1 72 ? -23.946 1.760 12.306 1.00 83.75 72 GLY A C 1
ATOM 595 O O . GLY A 1 72 ? -24.368 2.862 11.966 1.00 83.75 72 GLY A O 1
ATOM 596 N N . GLN A 1 73 ? -22.848 1.636 13.056 1.00 91.06 73 GLN A N 1
ATOM 597 C CA . GLN A 1 73 ? -22.012 2.782 13.403 1.00 91.06 73 GLN A CA 1
ATOM 598 C C . GLN A 1 73 ? -21.114 3.175 12.223 1.00 91.06 73 GLN A C 1
ATOM 600 O O . GLN A 1 73 ? -20.348 2.350 11.728 1.00 91.06 73 GLN A O 1
ATOM 605 N N . SER A 1 74 ? -21.163 4.443 11.808 1.00 90.31 74 SER A N 1
ATOM 606 C CA . SER A 1 74 ? -20.305 4.960 10.738 1.00 90.31 74 SER A CA 1
ATOM 607 C C . SER A 1 74 ? -18.817 4.954 11.130 1.00 90.31 74 SER A C 1
ATOM 609 O O . SER A 1 74 ? -18.494 5.289 12.278 1.00 90.31 74 SER A O 1
ATOM 611 N N . PRO A 1 75 ? -17.903 4.630 10.194 1.00 94.06 75 PRO A N 1
ATOM 612 C CA . PRO A 1 75 ? -16.466 4.726 10.426 1.00 94.06 75 PRO A CA 1
ATOM 613 C C . PRO A 1 75 ? -16.019 6.155 10.766 1.00 94.06 75 PRO A C 1
ATOM 615 O O . PRO A 1 75 ? -16.502 7.110 10.151 1.00 94.06 75 PRO A O 1
ATOM 618 N N . PRO A 1 76 ? -15.083 6.332 11.716 1.00 94.75 76 PRO A N 1
ATOM 619 C CA . PRO A 1 76 ? -14.469 7.626 11.980 1.00 94.75 76 PRO A CA 1
ATOM 620 C C . PRO A 1 76 ? -13.590 8.072 10.804 1.00 94.75 76 PRO A C 1
ATOM 622 O O . PRO A 1 76 ? -13.121 7.251 10.013 1.00 94.75 76 PRO A O 1
ATOM 625 N N . GLN A 1 77 ? -13.283 9.371 10.749 1.00 93.88 77 GLN A N 1
ATOM 626 C CA . GLN A 1 77 ? -12.439 9.967 9.705 1.00 93.88 77 GLN A CA 1
ATOM 627 C C . GLN A 1 77 ? -11.087 9.252 9.541 1.00 93.88 77 GLN A C 1
ATOM 629 O O . GLN A 1 77 ? -10.633 9.039 8.420 1.00 93.88 77 GLN A O 1
ATOM 634 N N . ALA A 1 78 ? -10.486 8.794 10.644 1.00 94.31 78 ALA A N 1
ATOM 635 C CA . ALA A 1 78 ? -9.232 8.044 10.636 1.00 94.31 78 ALA A CA 1
ATOM 636 C C . ALA A 1 78 ? -9.270 6.774 9.763 1.00 94.31 78 ALA A C 1
ATOM 638 O O . ALA A 1 78 ? -8.251 6.400 9.182 1.00 94.31 78 ALA A O 1
ATOM 639 N N . CYS A 1 79 ? -10.430 6.114 9.635 1.00 94.94 79 CYS A N 1
ATOM 640 C CA . CYS A 1 79 ? -10.587 4.960 8.749 1.00 94.94 79 CYS A CA 1
ATOM 641 C C . CYS A 1 79 ? -10.492 5.367 7.274 1.00 94.94 79 CYS A C 1
ATOM 643 O O . CYS A 1 79 ? -9.804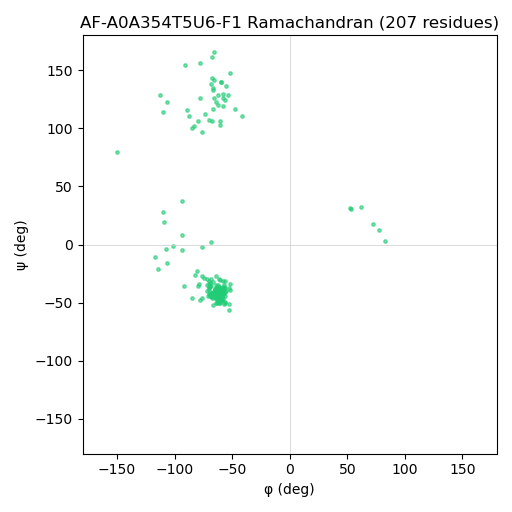 4.696 6.508 1.00 94.94 79 CYS A O 1
ATOM 645 N N . TYR A 1 80 ? -11.136 6.470 6.885 1.00 93.81 80 TYR A N 1
ATOM 646 C CA . TYR A 1 80 ? -11.080 6.976 5.512 1.00 93.81 80 TYR A CA 1
ATOM 647 C C . TYR A 1 80 ? -9.687 7.488 5.163 1.00 93.81 80 TYR A C 1
ATOM 649 O O . TYR A 1 80 ? -9.156 7.122 4.125 1.00 93.81 80 TYR A O 1
ATOM 657 N N . GLU A 1 81 ? -9.030 8.215 6.066 1.00 94.38 81 GLU A N 1
ATOM 658 C CA . GLU A 1 81 ? -7.661 8.697 5.849 1.00 94.38 81 GLU A CA 1
ATOM 659 C C . GLU A 1 81 ? -6.643 7.556 5.693 1.00 94.38 81 GLU A C 1
ATOM 661 O O . GLU A 1 81 ? -5.680 7.667 4.929 1.00 94.38 81 GLU A O 1
ATOM 666 N N . LEU A 1 82 ? -6.848 6.445 6.409 1.00 94.69 82 LEU A N 1
ATOM 667 C CA . LEU A 1 82 ? -6.051 5.233 6.237 1.00 94.69 82 LEU A CA 1
ATOM 668 C C . LEU A 1 82 ? -6.275 4.623 4.847 1.00 94.69 82 LEU A C 1
ATOM 670 O O . LEU A 1 82 ? -5.316 4.228 4.182 1.00 94.69 82 LEU A O 1
ATOM 674 N N . LEU A 1 83 ? -7.530 4.553 4.397 1.00 94.88 83 LEU A N 1
ATOM 675 C CA . LEU A 1 83 ? -7.869 4.043 3.071 1.00 94.88 83 LEU A CA 1
ATOM 676 C C . LEU A 1 83 ? -7.402 4.973 1.947 1.00 94.88 83 LEU A C 1
ATOM 678 O O . LEU A 1 83 ? -6.928 4.464 0.938 1.00 94.88 83 LEU A O 1
ATOM 682 N N . ASP A 1 84 ? -7.444 6.292 2.126 1.00 94.75 84 ASP A N 1
ATOM 683 C CA . ASP A 1 84 ? -6.926 7.284 1.175 1.00 94.75 84 ASP A CA 1
ATOM 684 C C . ASP A 1 84 ? -5.421 7.117 0.965 1.00 94.75 84 ASP A C 1
ATOM 686 O O . ASP A 1 84 ? -4.932 7.154 -0.168 1.00 94.75 84 ASP A O 1
ATOM 690 N N . PHE A 1 85 ? -4.672 6.870 2.046 1.00 94.44 85 PHE A N 1
ATOM 691 C CA . PHE A 1 85 ? -3.253 6.542 1.940 1.00 94.44 85 PHE A CA 1
ATOM 692 C C . PHE A 1 85 ? -3.042 5.277 1.099 1.00 94.44 85 PHE A C 1
ATOM 694 O O . PHE A 1 85 ? -2.168 5.230 0.229 1.00 94.44 85 PHE A O 1
ATOM 701 N N . ILE A 1 86 ? -3.858 4.250 1.333 1.00 94.56 86 ILE A N 1
ATOM 702 C CA . ILE A 1 86 ? -3.776 2.994 0.590 1.00 94.56 86 ILE A CA 1
ATOM 703 C C . ILE A 1 86 ? -4.210 3.183 -0.871 1.00 94.56 86 ILE A C 1
ATOM 705 O O . ILE A 1 86 ? -3.612 2.575 -1.758 1.00 94.56 86 ILE A O 1
ATOM 709 N N . ASP A 1 87 ? -5.190 4.038 -1.159 1.00 95.12 87 ASP A N 1
ATOM 710 C CA . ASP A 1 87 ? -5.592 4.374 -2.525 1.00 95.12 87 ASP A CA 1
ATOM 711 C C . ASP A 1 87 ? -4.450 5.064 -3.274 1.00 95.12 87 ASP A C 1
ATOM 713 O O . ASP A 1 87 ? -4.082 4.639 -4.374 1.00 95.12 87 ASP A O 1
ATOM 717 N N . CYS A 1 88 ? -3.792 6.031 -2.625 1.00 94.25 88 CYS A N 1
ATOM 718 C CA . CYS A 1 88 ? -2.576 6.663 -3.134 1.00 94.25 88 CYS A CA 1
ATOM 719 C C . CYS A 1 88 ? -1.478 5.627 -3.415 1.00 94.25 88 CYS A C 1
ATOM 721 O O . CYS A 1 88 ? -0.861 5.643 -4.483 1.00 94.25 88 CYS A O 1
ATOM 723 N N . PHE A 1 89 ? -1.265 4.677 -2.502 1.00 94.56 89 PHE A N 1
ATOM 724 C CA . PHE A 1 89 ? -0.329 3.574 -2.716 1.00 94.56 89 PHE A CA 1
ATOM 725 C C . PHE A 1 89 ? -0.742 2.681 -3.900 1.00 94.56 89 PHE A C 1
ATOM 727 O O . PHE A 1 89 ? 0.091 2.279 -4.721 1.00 94.56 89 PHE A O 1
ATOM 734 N N . GLY A 1 90 ? -2.044 2.438 -4.048 1.00 94.88 90 GLY A N 1
ATOM 735 C CA . GLY A 1 90 ? -2.645 1.731 -5.169 1.00 94.88 90 GLY A CA 1
ATOM 736 C C . GLY A 1 90 ? -2.306 2.365 -6.515 1.00 94.88 90 GLY A C 1
ATOM 737 O O . GLY A 1 90 ? -2.017 1.635 -7.463 1.00 94.88 90 GLY A O 1
ATOM 738 N N . ILE A 1 91 ? -2.235 3.698 -6.606 1.00 94.38 91 ILE A N 1
ATOM 739 C CA . ILE A 1 91 ? -1.825 4.406 -7.831 1.00 94.38 91 ILE A CA 1
ATOM 740 C C . ILE A 1 91 ? -0.412 3.986 -8.260 1.00 94.38 91 ILE A C 1
ATOM 742 O O . ILE A 1 91 ? -0.197 3.688 -9.440 1.00 94.38 91 ILE A O 1
ATOM 746 N N . TYR A 1 92 ? 0.546 3.914 -7.330 1.00 94.12 92 TYR A N 1
ATOM 747 C CA . TYR A 1 92 ? 1.932 3.545 -7.645 1.00 94.12 92 TYR A CA 1
ATOM 748 C C . TYR A 1 92 ? 2.046 2.106 -8.160 1.00 94.12 92 TYR A C 1
ATOM 750 O O . TYR A 1 92 ? 2.744 1.846 -9.145 1.00 94.12 92 TYR A O 1
ATOM 758 N N . VAL A 1 93 ? 1.315 1.170 -7.553 1.00 94.44 93 VAL A N 1
ATOM 759 C CA . VAL A 1 93 ? 1.286 -0.233 -7.998 1.00 94.44 93 VAL A CA 1
ATOM 760 C C . VAL A 1 93 ? 0.549 -0.372 -9.333 1.00 94.44 93 VAL A C 1
ATOM 762 O O . VAL A 1 93 ? 1.005 -1.075 -10.241 1.00 94.44 93 VAL A O 1
ATOM 765 N N . ASN A 1 94 ? -0.577 0.324 -9.499 1.00 92.38 94 ASN A N 1
ATOM 766 C CA . ASN A 1 94 ? -1.391 0.260 -10.712 1.00 92.38 94 ASN A CA 1
ATOM 767 C C . ASN A 1 94 ? -0.649 0.820 -11.927 1.00 92.38 94 ASN A C 1
ATOM 769 O O . ASN A 1 94 ? -0.699 0.206 -12.994 1.00 92.38 94 ASN A O 1
ATOM 773 N N . ARG A 1 95 ? 0.124 1.897 -11.747 1.00 92.00 95 ARG A N 1
ATOM 774 C CA . ARG A 1 95 ? 0.996 2.475 -12.782 1.00 92.00 95 ARG A CA 1
ATOM 775 C C . ARG A 1 95 ? 2.288 1.691 -13.026 1.00 92.00 95 ARG A C 1
ATOM 777 O O . ARG A 1 95 ? 3.054 2.056 -13.912 1.00 92.00 95 ARG A O 1
ATOM 784 N N . GLY A 1 96 ? 2.537 0.617 -12.275 1.00 90.56 96 GLY A N 1
ATOM 785 C CA . GLY A 1 96 ? 3.733 -0.213 -12.427 1.00 90.56 96 GLY A CA 1
ATOM 786 C C . GLY A 1 96 ? 5.019 0.448 -11.930 1.00 90.56 96 GLY A C 1
ATOM 787 O O . GLY A 1 96 ? 6.100 -0.007 -12.293 1.00 90.56 96 GLY A O 1
ATOM 788 N N . LEU A 1 97 ? 4.910 1.499 -11.109 1.00 91.88 97 LEU A N 1
ATOM 789 C CA . LEU A 1 97 ? 6.056 2.095 -10.419 1.00 91.88 97 LEU A CA 1
ATOM 790 C C . LEU A 1 97 ? 6.554 1.169 -9.308 1.00 91.88 97 LEU A C 1
ATOM 792 O O . LEU A 1 97 ? 7.754 1.071 -9.084 1.00 91.88 97 LEU A O 1
ATOM 796 N N . ILE A 1 98 ? 5.638 0.449 -8.655 1.00 93.81 98 ILE A N 1
ATOM 797 C CA . ILE A 1 98 ? 5.954 -0.580 -7.663 1.00 93.81 98 ILE A CA 1
ATOM 798 C C . ILE A 1 98 ? 5.552 -1.945 -8.225 1.00 93.81 98 ILE A C 1
ATOM 800 O O . ILE A 1 98 ? 4.421 -2.142 -8.679 1.00 93.81 98 ILE A O 1
ATOM 804 N N . GLU A 1 99 ? 6.481 -2.904 -8.196 1.00 91.69 99 GLU A N 1
ATOM 805 C CA . GLU A 1 99 ? 6.196 -4.278 -8.611 1.00 91.69 99 GLU A CA 1
ATOM 806 C C . GLU A 1 99 ? 5.188 -4.927 -7.630 1.00 91.69 99 GLU A C 1
ATOM 808 O O . GLU A 1 99 ? 5.380 -4.846 -6.413 1.00 91.69 99 GLU A O 1
ATOM 813 N N . PRO A 1 100 ? 4.123 -5.602 -8.114 1.00 92.94 100 PRO A N 1
ATOM 814 C CA . PRO A 1 100 ? 3.092 -6.180 -7.245 1.00 92.94 100 PRO A CA 1
ATOM 815 C C . PRO A 1 100 ? 3.617 -7.184 -6.218 1.00 92.94 100 PRO A C 1
ATOM 817 O O . PRO A 1 100 ? 3.057 -7.281 -5.136 1.00 92.94 100 PRO A O 1
ATOM 820 N N . GLU A 1 101 ? 4.683 -7.919 -6.544 1.00 92.56 101 GLU A N 1
ATOM 821 C CA . GLU A 1 101 ? 5.345 -8.836 -5.609 1.00 92.56 101 GLU A CA 1
ATOM 822 C C . GLU A 1 101 ? 5.897 -8.097 -4.389 1.00 92.56 101 GLU A C 1
ATOM 824 O O . GLU A 1 101 ? 5.690 -8.516 -3.251 1.00 92.56 101 GLU A O 1
ATOM 829 N N . LEU A 1 102 ? 6.573 -6.975 -4.627 1.00 92.31 102 LEU A N 1
ATOM 830 C CA . LEU A 1 102 ? 7.176 -6.172 -3.577 1.00 92.31 102 LEU A CA 1
ATOM 831 C C . LEU A 1 102 ? 6.092 -5.521 -2.707 1.00 92.31 102 LEU A C 1
ATOM 833 O O . LEU A 1 102 ? 6.125 -5.642 -1.486 1.00 92.31 102 LEU A O 1
ATOM 837 N N . ALA A 1 103 ? 5.066 -4.941 -3.340 1.00 94.81 103 ALA A N 1
ATOM 838 C CA . ALA A 1 103 ? 3.896 -4.420 -2.636 1.00 94.81 103 ALA A CA 1
ATOM 839 C C . ALA A 1 103 ? 3.178 -5.503 -1.814 1.00 94.81 103 ALA A C 1
ATOM 841 O O . ALA A 1 103 ? 2.743 -5.242 -0.691 1.00 94.81 103 ALA A O 1
ATOM 842 N N . TRP A 1 104 ? 3.072 -6.725 -2.351 1.00 94.88 104 TRP A N 1
ATOM 843 C CA . TRP A 1 104 ? 2.445 -7.837 -1.649 1.00 94.88 104 TRP A CA 1
ATOM 844 C C . TRP A 1 104 ? 3.226 -8.214 -0.388 1.00 94.88 104 TRP A C 1
ATOM 846 O O . TRP A 1 104 ? 2.641 -8.285 0.690 1.00 94.88 104 TRP A O 1
ATOM 856 N N . ASN A 1 105 ? 4.543 -8.410 -0.509 1.00 92.44 105 ASN A N 1
ATOM 857 C CA . ASN A 1 105 ? 5.385 -8.828 0.614 1.00 92.44 105 ASN A CA 1
ATOM 858 C C . ASN A 1 105 ? 5.407 -7.785 1.745 1.00 92.44 105 ASN A C 1
ATOM 860 O O . ASN A 1 105 ? 5.423 -8.170 2.910 1.00 92.44 105 ASN A O 1
ATOM 864 N N . THR A 1 106 ? 5.385 -6.490 1.416 1.00 92.12 106 THR A N 1
AT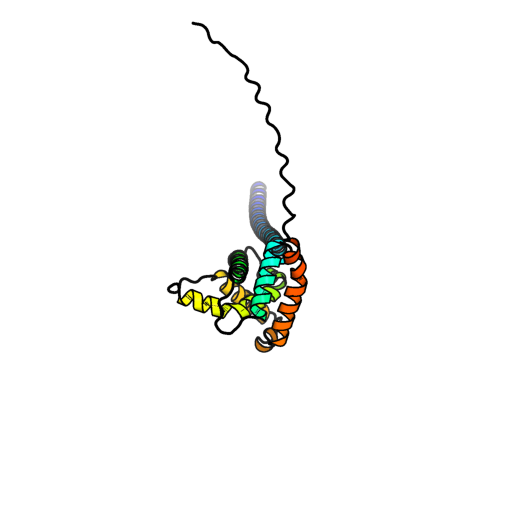OM 865 C CA . THR A 1 106 ? 5.482 -5.416 2.419 1.00 92.12 106 THR A CA 1
ATOM 866 C C . THR A 1 106 ? 4.132 -5.063 3.048 1.00 92.12 106 THR A C 1
ATOM 868 O O . THR A 1 106 ? 4.032 -4.946 4.267 1.00 92.12 106 THR A O 1
ATOM 871 N N . PHE A 1 107 ? 3.074 -4.902 2.245 1.00 92.44 107 PHE A N 1
ATOM 872 C CA . PHE A 1 107 ? 1.835 -4.264 2.711 1.00 92.44 107 PHE A CA 1
ATOM 873 C C . PHE A 1 107 ? 0.610 -5.169 2.755 1.00 92.44 107 PHE A C 1
ATOM 875 O O . PHE A 1 107 ? -0.337 -4.849 3.475 1.00 92.44 107 PHE A O 1
ATOM 882 N N . TYR A 1 108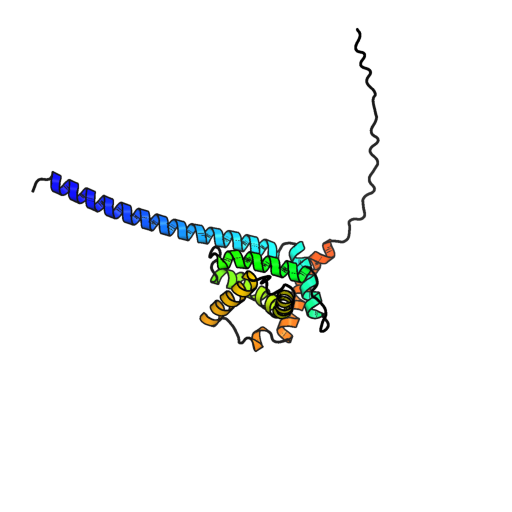 ? 0.592 -6.286 2.017 1.00 93.56 108 TYR A N 1
ATOM 883 C CA . TYR A 1 108 ? -0.646 -7.047 1.818 1.00 93.56 108 TYR A CA 1
ATOM 884 C C . TYR A 1 108 ? -1.282 -7.502 3.127 1.00 93.56 108 TYR A C 1
ATOM 886 O O . TYR A 1 108 ? -2.491 -7.378 3.284 1.00 93.56 108 TYR A O 1
ATOM 894 N N . TYR A 1 109 ? -0.476 -7.994 4.070 1.00 92.00 109 TYR A N 1
ATOM 895 C CA . TYR A 1 109 ? -0.968 -8.468 5.362 1.00 92.00 109 TYR A CA 1
ATOM 896 C C . TYR A 1 109 ? -1.833 -7.411 6.062 1.00 92.00 109 TYR A C 1
ATOM 898 O O . TYR A 1 109 ? -3.007 -7.660 6.325 1.00 92.00 109 TYR A O 1
ATOM 906 N N . TRP A 1 110 ? -1.284 -6.214 6.266 1.00 92.69 110 TRP A N 1
ATOM 907 C CA . TRP A 1 110 ? -1.950 -5.108 6.952 1.00 92.69 110 TRP A CA 1
ATOM 908 C C . TRP A 1 110 ? -3.142 -4.579 6.165 1.00 92.69 110 TRP A C 1
ATOM 910 O O . TRP A 1 110 ? -4.258 -4.505 6.674 1.00 92.69 110 TRP A O 1
ATOM 920 N N . PHE A 1 111 ? -2.908 -4.261 4.894 1.00 93.25 111 PHE A N 1
ATOM 921 C CA . PHE A 1 111 ? -3.920 -3.703 4.010 1.00 93.25 111 PHE A CA 1
ATOM 922 C C . PHE A 1 111 ? -5.138 -4.620 3.883 1.00 93.25 111 PHE A C 1
ATOM 924 O O . PHE A 1 111 ? -6.274 -4.168 4.004 1.00 93.25 111 PHE A O 1
ATOM 931 N N . SER A 1 112 ? -4.907 -5.915 3.669 1.00 94.81 112 SER A N 1
ATOM 932 C CA . SER A 1 112 ? -5.978 -6.872 3.405 1.00 94.81 112 SER A CA 1
ATOM 933 C C . SER A 1 112 ? -6.971 -6.980 4.563 1.00 94.81 112 SER A C 1
ATOM 935 O O . SER A 1 112 ? -8.143 -7.246 4.311 1.00 94.81 112 SER A O 1
ATOM 937 N N . VAL A 1 113 ? -6.529 -6.758 5.807 1.00 95.25 113 VAL A N 1
ATOM 938 C CA . VAL A 1 113 ? -7.384 -6.786 7.000 1.00 95.25 113 VAL A CA 1
ATOM 939 C C . VAL A 1 113 ? -8.236 -5.523 7.099 1.00 95.25 113 VAL A C 1
ATOM 941 O O . VAL A 1 113 ? -9.448 -5.626 7.300 1.00 95.25 113 VAL A O 1
ATOM 944 N N . TYR A 1 114 ? -7.641 -4.342 6.903 1.00 95.19 114 TYR A N 1
ATOM 945 C CA . TYR A 1 114 ? -8.392 -3.083 6.899 1.00 95.19 114 TYR A CA 1
ATOM 946 C C . TYR A 1 114 ? -9.402 -3.031 5.754 1.00 95.19 114 TYR A C 1
ATOM 948 O O . TYR A 1 114 ? -10.568 -2.726 5.990 1.00 95.19 114 TYR A O 1
ATOM 956 N N . TRP A 1 115 ? -8.990 -3.410 4.540 1.00 95.31 115 TRP A N 1
ATOM 957 C CA . TRP A 1 115 ? -9.884 -3.463 3.386 1.00 95.31 115 TRP A CA 1
ATOM 958 C C . TRP A 1 115 ? -11.046 -4.426 3.614 1.00 95.31 115 TRP A C 1
ATOM 960 O O . TRP A 1 115 ? -12.200 -4.053 3.437 1.00 95.31 115 TRP A O 1
ATOM 970 N N . HIS A 1 116 ? -10.772 -5.646 4.085 1.00 94.25 116 HIS A N 1
ATOM 971 C CA . HIS A 1 116 ? -11.836 -6.601 4.392 1.00 94.25 116 HIS A CA 1
ATOM 972 C C . HIS A 1 116 ? -12.825 -6.053 5.432 1.00 94.25 116 HIS A C 1
ATOM 974 O O . HIS A 1 116 ? -14.027 -6.277 5.320 1.00 94.25 116 HIS A O 1
ATOM 980 N N . SER A 1 117 ? -12.333 -5.297 6.415 1.00 94.88 117 SER A N 1
ATOM 981 C CA . SER A 1 117 ? -13.152 -4.791 7.520 1.00 94.88 117 SER A CA 1
ATOM 982 C C . SER A 1 117 ? -13.982 -3.548 7.182 1.00 94.88 117 SER A C 1
ATOM 984 O O . SER A 1 117 ? -14.969 -3.317 7.881 1.00 94.88 117 SER A O 1
ATOM 986 N N . LEU A 1 118 ? -13.575 -2.778 6.163 1.00 94.81 118 LEU A N 1
ATOM 987 C CA . LEU A 1 118 ? -14.165 -1.485 5.773 1.00 94.81 118 LEU A CA 1
ATOM 988 C C . LEU A 1 118 ? -14.787 -1.470 4.365 1.00 94.81 118 LEU A C 1
ATOM 990 O O . LEU A 1 118 ? -15.436 -0.498 3.994 1.00 94.81 118 LEU A O 1
ATOM 994 N N . SER A 1 119 ? -14.562 -2.506 3.550 1.00 93.00 119 SER A N 1
ATOM 995 C CA . SER A 1 119 ? -15.016 -2.543 2.147 1.00 93.00 119 SER A CA 1
ATOM 996 C C . SER A 1 119 ? -16.524 -2.361 1.995 1.00 93.00 119 SER A C 1
ATOM 998 O O . SER A 1 119 ? -16.951 -1.667 1.082 1.00 93.00 119 SER A O 1
ATOM 1000 N N . LYS A 1 120 ? -17.323 -2.907 2.919 1.00 91.81 120 LYS A N 1
ATOM 1001 C CA . LYS A 1 120 ? -18.783 -2.754 2.894 1.00 91.81 120 LYS A CA 1
ATOM 1002 C C . LYS A 1 120 ? -19.208 -1.303 3.084 1.00 91.81 120 LYS A C 1
ATOM 1004 O O . LYS A 1 120 ? -20.056 -0.820 2.352 1.00 91.81 120 LYS A O 1
ATOM 1009 N N . GLU A 1 121 ? -18.594 -0.602 4.029 1.00 91.62 121 GLU A N 1
ATOM 1010 C CA . GLU A 1 121 ? -18.871 0.810 4.276 1.00 91.62 121 GLU A CA 1
ATOM 1011 C C . GLU A 1 121 ? -18.426 1.693 3.101 1.00 91.62 121 GLU A C 1
ATOM 1013 O O . GLU A 1 121 ? -19.062 2.702 2.808 1.00 91.62 121 GLU A O 1
ATOM 1018 N N . VAL A 1 122 ? -17.360 1.304 2.393 1.00 91.00 122 VAL A N 1
ATOM 1019 C CA . VAL A 1 122 ? -16.948 1.964 1.144 1.00 91.00 122 VAL A CA 1
ATOM 1020 C C . VAL A 1 122 ? -17.973 1.733 0.032 1.00 91.00 122 VAL A C 1
ATOM 1022 O O . VAL A 1 122 ? -18.292 2.671 -0.695 1.00 91.00 122 VAL A O 1
ATOM 1025 N N . ASP A 1 123 ? -18.509 0.519 -0.093 1.00 90.88 123 ASP A N 1
ATOM 1026 C CA . ASP A 1 123 ? -19.558 0.208 -1.069 1.00 90.88 123 ASP A CA 1
ATOM 1027 C C . ASP A 1 123 ? -20.841 1.009 -0.776 1.00 90.88 123 ASP A C 1
ATOM 1029 O O . ASP A 1 123 ? -21.376 1.655 -1.675 1.00 90.88 123 ASP A O 1
ATOM 1033 N N . GLU A 1 124 ? -21.270 1.072 0.489 1.00 89.69 124 GLU A N 1
ATOM 1034 C CA . GLU A 1 124 ? -22.410 1.892 0.932 1.00 89.69 124 GLU A CA 1
ATOM 1035 C C . GLU A 1 124 ? -22.193 3.389 0.655 1.00 89.69 124 GLU A C 1
ATOM 1037 O O . GLU A 1 124 ? -23.118 4.091 0.242 1.00 89.69 124 GLU A O 1
ATOM 1042 N N . LEU A 1 125 ? -20.971 3.893 0.852 1.00 87.81 125 LEU A N 1
ATOM 1043 C CA . LEU A 1 125 ? -20.627 5.278 0.534 1.00 87.81 125 LEU A CA 1
ATOM 1044 C C . LEU A 1 125 ? -20.697 5.539 -0.977 1.00 87.81 125 LEU A C 1
ATOM 1046 O O . LEU A 1 125 ? -21.259 6.548 -1.398 1.00 87.81 125 LEU A O 1
ATOM 1050 N N . ASN A 1 126 ? -20.182 4.618 -1.795 1.00 88.94 126 ASN A N 1
ATOM 1051 C CA . ASN A 1 126 ? -20.224 4.723 -3.255 1.00 88.94 126 ASN A CA 1
ATOM 1052 C C . ASN A 1 126 ? -21.662 4.757 -3.793 1.00 88.94 126 ASN A C 1
ATOM 1054 O O . ASN A 1 126 ? -21.943 5.501 -4.737 1.00 88.94 126 ASN A O 1
ATOM 1058 N N . GLU A 1 127 ? -22.572 3.991 -3.185 1.00 89.25 127 GLU A N 1
ATOM 1059 C CA . GLU A 1 127 ? -24.004 4.022 -3.502 1.00 89.25 127 GLU A CA 1
ATOM 1060 C C . GLU A 1 127 ? -24.642 5.384 -3.183 1.00 89.25 127 GLU A C 1
ATOM 1062 O O . GLU A 1 127 ? -25.510 5.841 -3.925 1.00 89.25 127 GLU A O 1
ATOM 1067 N N . GLN A 1 128 ? -24.188 6.066 -2.127 1.00 87.25 128 GLN A N 1
ATOM 1068 C CA . GLN A 1 128 ? -24.688 7.393 -1.745 1.00 87.25 128 GLN A CA 1
ATOM 1069 C C . GLN A 1 128 ? -24.180 8.521 -2.657 1.00 87.25 128 GLN A C 1
ATOM 1071 O O . GLN A 1 128 ? -24.872 9.523 -2.823 1.00 87.25 128 GLN A O 1
ATOM 1076 N N . THR A 1 129 ? -22.998 8.378 -3.262 1.00 85.31 129 THR A N 1
ATOM 1077 C CA . THR A 1 129 ? -22.400 9.362 -4.191 1.00 85.31 129 THR A CA 1
ATOM 1078 C C . THR A 1 129 ? -22.700 9.083 -5.669 1.00 85.31 129 THR A C 1
ATOM 1080 O O . THR A 1 129 ? -21.840 9.286 -6.528 1.00 85.31 129 THR A O 1
ATOM 1083 N N . ASP A 1 130 ? -23.906 8.606 -5.990 1.00 81.38 130 ASP A N 1
ATOM 1084 C CA . ASP A 1 130 ? -24.361 8.336 -7.367 1.00 81.38 130 ASP A CA 1
ATOM 1085 C C . ASP A 1 130 ? -23.404 7.429 -8.178 1.00 81.38 130 ASP A C 1
ATOM 1087 O O . ASP A 1 130 ? -23.278 7.542 -9.400 1.00 81.38 130 ASP A O 1
ATOM 1091 N N . GLY A 1 131 ? -22.699 6.513 -7.504 1.00 75.69 131 GLY A N 1
ATOM 1092 C CA . GLY A 1 131 ? -21.803 5.549 -8.141 1.00 75.69 131 GLY A CA 1
ATOM 1093 C C . GLY A 1 131 ? -20.442 6.102 -8.573 1.00 75.69 131 GLY A C 1
ATOM 1094 O O . GLY A 1 131 ? -19.726 5.412 -9.303 1.00 75.69 131 GLY A O 1
ATOM 1095 N N . VAL A 1 132 ? -20.047 7.308 -8.143 1.00 79.25 132 VAL A N 1
ATOM 1096 C CA . VAL A 1 132 ? -18.655 7.764 -8.299 1.00 79.25 132 VAL A CA 1
ATOM 1097 C C . VAL A 1 132 ? -17.760 6.881 -7.420 1.00 79.25 132 VAL A C 1
ATOM 1099 O O . VAL A 1 132 ? -17.919 6.906 -6.201 1.00 79.25 132 VAL A O 1
ATOM 1102 N N . PRO A 1 133 ? -16.825 6.098 -7.995 1.00 82.12 133 PRO A N 1
ATOM 1103 C CA . PRO A 1 133 ? -16.067 5.117 -7.233 1.00 82.12 133 PRO A CA 1
ATOM 1104 C C . PRO A 1 133 ? -14.984 5.806 -6.398 1.00 82.12 133 PRO A C 1
ATOM 1106 O O . PRO A 1 133 ? -13.881 6.090 -6.879 1.00 82.12 133 PRO A O 1
ATOM 1109 N N . TYR A 1 134 ? -15.296 6.058 -5.132 1.00 84.69 134 TYR A N 1
ATOM 1110 C CA . TYR A 1 134 ? -14.328 6.424 -4.113 1.00 84.69 134 TYR A CA 1
ATOM 1111 C C . TYR A 1 134 ? -13.428 5.210 -3.819 1.00 84.69 134 TYR A C 1
ATOM 1113 O O . TYR A 1 134 ? -13.887 4.067 -3.784 1.00 84.69 134 TYR A O 1
ATOM 1121 N N . LEU A 1 135 ? -12.121 5.447 -3.662 1.00 90.75 135 LEU A N 1
ATOM 1122 C CA . LEU A 1 135 ? -11.112 4.413 -3.373 1.00 90.75 135 LEU A CA 1
ATOM 1123 C C . LEU A 1 135 ? -10.962 3.314 -4.455 1.00 90.75 135 LEU A C 1
ATOM 1125 O O . LEU A 1 135 ? -10.642 2.154 -4.165 1.00 90.75 135 LEU A O 1
ATOM 1129 N N . TRP A 1 136 ? -11.170 3.665 -5.731 1.00 92.69 136 TRP A N 1
ATOM 1130 C CA . TRP A 1 136 ? -11.030 2.730 -6.857 1.00 92.69 136 TRP A CA 1
ATOM 1131 C C . TRP A 1 136 ? -9.647 2.063 -6.934 1.00 92.69 136 TRP A C 1
ATOM 1133 O O . TRP A 1 136 ? -9.541 0.863 -7.220 1.00 92.69 136 TRP A O 1
ATOM 1143 N N . ASN A 1 137 ? -8.567 2.812 -6.689 1.00 94.31 137 ASN A N 1
ATOM 1144 C CA . ASN A 1 137 ? -7.215 2.259 -6.758 1.00 94.31 137 ASN A CA 1
ATOM 1145 C C . ASN A 1 137 ? -6.963 1.281 -5.616 1.00 94.31 137 ASN A C 1
ATOM 1147 O O . ASN A 1 137 ? -6.260 0.294 -5.829 1.00 94.31 137 ASN A O 1
ATOM 1151 N N . CYS A 1 138 ? -7.563 1.525 -4.453 1.00 93.94 138 CYS A N 1
ATOM 1152 C CA . CYS A 1 138 ? -7.551 0.645 -3.295 1.00 93.94 138 CYS A CA 1
ATOM 1153 C C . CYS A 1 138 ? -8.217 -0.701 -3.625 1.00 93.94 138 CYS A C 1
ATOM 1155 O O . CYS A 1 138 ? -7.592 -1.755 -3.483 1.00 93.94 138 CYS A O 1
ATOM 1157 N N . HIS A 1 139 ? -9.423 -0.686 -4.204 1.00 93.88 139 HIS A N 1
ATOM 1158 C CA . HIS A 1 139 ? -10.095 -1.911 -4.653 1.00 93.88 139 HIS A CA 1
ATOM 1159 C C . HIS A 1 139 ? -9.269 -2.675 -5.708 1.00 93.88 139 HIS A C 1
ATOM 1161 O O . HIS A 1 139 ? -9.051 -3.890 -5.606 1.00 93.88 139 HIS A O 1
ATOM 1167 N N . MET A 1 140 ? -8.735 -1.965 -6.707 1.00 94.44 140 MET A N 1
ATOM 1168 C CA . MET A 1 140 ? -7.880 -2.561 -7.740 1.00 94.44 140 MET A CA 1
ATOM 1169 C C . MET A 1 140 ? -6.593 -3.155 -7.161 1.00 94.44 140 MET A C 1
ATOM 1171 O O . MET A 1 140 ? -6.186 -4.252 -7.559 1.00 94.44 140 MET A O 1
ATOM 1175 N N . LEU A 1 141 ? -5.977 -2.468 -6.198 1.00 95.44 141 LEU A N 1
ATOM 1176 C CA . LEU A 1 141 ? -4.811 -2.947 -5.467 1.00 95.44 141 LEU A CA 1
ATOM 1177 C C . LEU A 1 141 ? -5.147 -4.243 -4.724 1.00 95.44 141 LEU A C 1
ATOM 1179 O O . LEU A 1 141 ? -4.427 -5.229 -4.885 1.00 95.44 141 LEU A O 1
ATOM 1183 N N . TYR A 1 142 ? -6.259 -4.287 -3.983 1.00 95.25 142 TYR A N 1
ATOM 1184 C CA . TYR A 1 142 ? -6.702 -5.489 -3.270 1.00 95.25 142 TYR A CA 1
ATOM 1185 C C . TYR A 1 142 ? -6.874 -6.678 -4.214 1.00 95.25 142 TYR A C 1
ATOM 1187 O O . TYR A 1 142 ? -6.304 -7.749 -3.977 1.00 95.25 142 TYR A O 1
ATOM 1195 N N . SER A 1 143 ? -7.594 -6.485 -5.323 1.00 94.25 143 SER A N 1
ATOM 1196 C CA . SER A 1 143 ? -7.809 -7.532 -6.326 1.00 94.25 143 SER A CA 1
ATOM 1197 C C . SER A 1 143 ? -6.485 -8.023 -6.915 1.00 94.25 143 SER A C 1
ATOM 1199 O O . SER A 1 143 ? -6.250 -9.228 -7.037 1.00 94.25 143 SER A O 1
ATOM 1201 N N . ARG A 1 144 ? -5.585 -7.096 -7.261 1.00 94.69 144 ARG A N 1
ATOM 1202 C CA . ARG A 1 144 ? -4.300 -7.412 -7.893 1.00 94.69 144 ARG A CA 1
ATOM 1203 C C . ARG A 1 144 ? -3.367 -8.167 -6.952 1.00 94.69 144 ARG A C 1
ATOM 1205 O O . ARG A 1 144 ? -2.774 -9.161 -7.373 1.00 94.69 144 ARG A O 1
ATOM 1212 N N . LEU A 1 145 ? -3.253 -7.727 -5.701 1.00 95.06 145 LEU A N 1
ATOM 1213 C CA . LEU A 1 145 ? -2.405 -8.370 -4.699 1.00 95.06 145 LEU A CA 1
ATOM 1214 C C . LEU A 1 145 ? -2.968 -9.732 -4.272 1.00 95.06 145 LEU A C 1
ATOM 1216 O O . LEU A 1 145 ? -2.211 -10.695 -4.166 1.00 95.06 145 LEU A O 1
ATOM 1220 N N . THR A 1 146 ? -4.288 -9.858 -4.121 1.00 93.81 146 THR A N 1
ATOM 1221 C CA . THR A 1 146 ? -4.935 -11.144 -3.810 1.00 93.81 146 THR A CA 1
ATOM 1222 C C . THR A 1 146 ? -4.708 -12.158 -4.932 1.00 93.81 146 THR A C 1
ATOM 1224 O O . THR A 1 146 ? -4.188 -13.243 -4.678 1.00 93.81 146 THR A O 1
ATOM 1227 N N . LYS A 1 147 ? -4.947 -11.773 -6.195 1.00 93.69 147 LYS A N 1
ATOM 1228 C CA . LYS A 1 147 ? -4.658 -12.626 -7.364 1.00 93.69 147 LYS A CA 1
ATOM 1229 C C . LYS A 1 147 ? -3.186 -13.017 -7.452 1.00 93.69 147 LYS A C 1
ATOM 1231 O O . LYS A 1 147 ? -2.869 -14.143 -7.833 1.00 93.69 147 LYS A O 1
ATOM 1236 N N . TRP A 1 148 ? -2.270 -12.099 -7.135 1.00 93.88 148 TRP A N 1
ATOM 1237 C CA . TRP A 1 148 ? -0.842 -12.415 -7.092 1.00 93.88 148 TRP A CA 1
ATOM 1238 C C . TRP A 1 148 ? -0.553 -13.485 -6.032 1.00 93.88 148 TRP A C 1
ATOM 1240 O O . TRP A 1 148 ? 0.099 -14.484 -6.335 1.00 93.88 148 TRP A O 1
ATOM 1250 N N . GLY A 1 149 ? -1.093 -13.322 -4.827 1.00 92.44 149 GLY A N 1
ATOM 1251 C CA . GLY A 1 149 ? -0.903 -14.251 -3.720 1.00 92.44 149 GLY A CA 1
ATOM 1252 C C . GLY A 1 149 ? -1.496 -15.646 -3.965 1.00 92.44 149 GLY A C 1
ATOM 1253 O O . GLY A 1 149 ? -0.863 -16.653 -3.641 1.00 92.44 149 GLY A O 1
ATOM 1254 N N . GLU A 1 150 ? -2.671 -15.717 -4.593 1.00 92.06 150 GLU A N 1
ATOM 1255 C CA . GLU A 1 150 ? -3.325 -16.968 -5.001 1.00 92.06 150 GLU A CA 1
ATOM 1256 C C . GLU A 1 150 ? -2.509 -17.723 -6.053 1.00 92.06 150 GLU A C 1
ATOM 1258 O O . GLU A 1 150 ? -2.244 -18.915 -5.894 1.00 92.06 150 GLU A O 1
ATOM 1263 N N . ARG A 1 151 ? -2.035 -17.023 -7.095 1.00 93.69 151 ARG A N 1
ATOM 1264 C CA . ARG A 1 151 ? -1.192 -17.617 -8.152 1.00 93.69 151 ARG A CA 1
ATOM 1265 C C . ARG A 1 151 ? 0.078 -18.254 -7.597 1.00 93.69 151 ARG A C 1
ATOM 1267 O O . ARG A 1 151 ? 0.517 -19.279 -8.109 1.00 93.69 151 ARG A O 1
ATOM 1274 N N . HIS A 1 152 ? 0.644 -17.673 -6.543 1.00 92.31 152 HIS A N 1
ATOM 1275 C CA . HIS A 1 152 ? 1.858 -18.175 -5.901 1.00 92.31 152 HIS A CA 1
ATOM 1276 C C . HIS A 1 152 ? 1.578 -19.120 -4.723 1.00 92.31 152 HIS A C 1
ATOM 1278 O O . HIS A 1 152 ? 2.515 -19.487 -4.018 1.00 92.31 152 HIS A O 1
A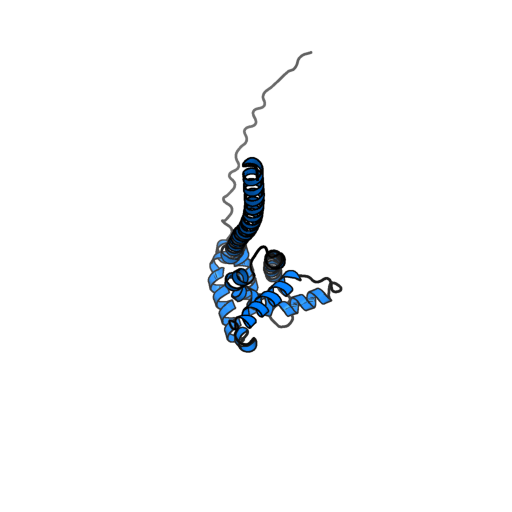TOM 1284 N N . LYS A 1 153 ? 0.314 -19.523 -4.495 1.00 89.50 153 LYS A N 1
ATOM 1285 C CA . LYS A 1 153 ? -0.112 -20.393 -3.380 1.00 89.50 153 LYS A CA 1
ATOM 1286 C C . LYS A 1 153 ? 0.353 -19.890 -2.004 1.00 89.50 153 LYS A C 1
ATOM 1288 O O . LYS A 1 153 ? 0.607 -20.679 -1.100 1.00 89.50 153 LYS A O 1
ATOM 1293 N N . ARG A 1 154 ? 0.470 -18.567 -1.846 1.00 87.88 154 ARG A N 1
ATOM 1294 C CA . ARG A 1 154 ? 0.882 -17.907 -0.593 1.00 87.88 154 ARG A CA 1
ATOM 1295 C C . ARG A 1 154 ? -0.302 -17.488 0.276 1.00 87.88 154 ARG A C 1
ATOM 1297 O O . ARG A 1 154 ? -0.108 -16.981 1.377 1.00 87.88 154 ARG A O 1
ATOM 1304 N N . LEU A 1 155 ? -1.522 -17.677 -0.222 1.00 89.69 155 LEU A N 1
ATOM 1305 C CA . LEU A 1 155 ? -2.751 -17.260 0.438 1.00 89.69 155 LEU A CA 1
ATOM 1306 C C . LEU A 1 155 ? -3.502 -18.469 1.002 1.00 89.69 155 LEU A C 1
ATOM 1308 O O . LEU A 1 155 ? -3.868 -19.356 0.231 1.00 89.69 155 LEU A O 1
ATOM 1312 N N . PRO A 1 156 ? -3.784 -18.500 2.319 1.00 86.19 156 PRO A N 1
ATOM 1313 C CA . PRO A 1 156 ? -4.780 -19.416 2.855 1.00 86.19 156 PRO A CA 1
ATOM 1314 C C . PRO A 1 156 ? -6.172 -19.042 2.330 1.00 86.19 156 PRO A C 1
ATOM 1316 O O . PRO A 1 156 ? -6.371 -17.930 1.819 1.00 86.19 156 PRO A O 1
ATOM 1319 N N . SER A 1 157 ? -7.138 -19.951 2.497 1.00 86.44 157 SER A N 1
ATOM 1320 C CA . SER A 1 157 ? -8.542 -19.675 2.177 1.00 86.44 157 SER A CA 1
ATOM 1321 C C . SER A 1 157 ? -9.016 -18.391 2.861 1.00 86.44 157 SER A C 1
ATOM 1323 O O . SER A 1 157 ? -8.572 -18.051 3.960 1.00 86.44 157 SER A O 1
ATOM 1325 N N . GLU A 1 158 ? -9.925 -17.670 2.210 1.00 85.56 158 GLU A N 1
ATOM 1326 C CA . GLU A 1 158 ? -10.447 -16.396 2.711 1.00 85.56 158 GLU A CA 1
ATOM 1327 C C . GLU A 1 158 ? -11.070 -16.536 4.108 1.00 85.56 158 GLU A C 1
ATOM 1329 O O . GLU A 1 158 ? -10.765 -15.756 5.009 1.00 85.56 158 GLU A O 1
ATOM 1334 N N . THR A 1 159 ? -11.825 -17.614 4.327 1.00 84.56 159 THR A N 1
ATOM 1335 C CA . THR A 1 159 ? -12.424 -17.964 5.624 1.00 84.56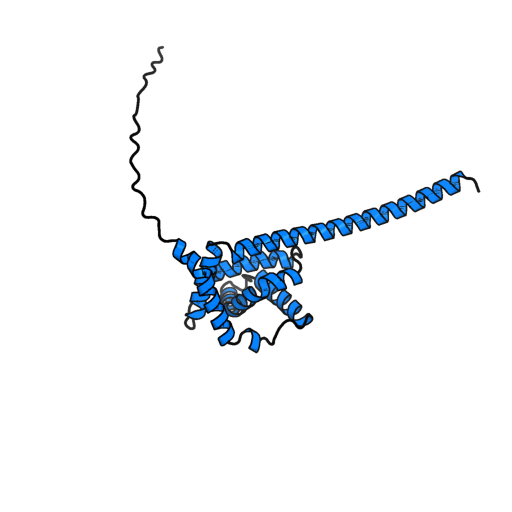 159 THR A CA 1
ATOM 1336 C C . THR A 1 159 ? -11.398 -18.114 6.745 1.00 84.56 159 THR A C 1
ATOM 1338 O O . THR A 1 159 ? -11.651 -17.706 7.874 1.00 84.56 159 THR A O 1
ATOM 1341 N N . LEU A 1 160 ? -10.219 -18.664 6.444 1.00 85.81 160 LEU A N 1
ATOM 1342 C CA . LEU A 1 160 ? -9.136 -18.821 7.415 1.00 85.81 160 LEU A CA 1
ATOM 1343 C C . LEU A 1 160 ? -8.316 -17.532 7.574 1.00 85.81 160 LEU A C 1
ATOM 1345 O O . LEU A 1 160 ? -7.683 -17.307 8.609 1.00 85.81 160 LEU A O 1
ATOM 1349 N N . ARG A 1 161 ? -8.283 -16.684 6.542 1.00 87.44 161 ARG A N 1
ATOM 1350 C CA . ARG A 1 161 ? -7.579 -15.397 6.567 1.00 87.44 161 ARG A CA 1
ATOM 1351 C C . ARG A 1 161 ? -8.287 -14.399 7.473 1.00 87.44 161 ARG A C 1
ATOM 1353 O O . ARG A 1 161 ? -7.620 -13.765 8.283 1.00 87.44 161 ARG A O 1
ATOM 1360 N N . TYR A 1 162 ? -9.610 -14.330 7.371 1.00 93.19 162 TYR A N 1
ATOM 1361 C CA . TYR A 1 162 ? -10.450 -13.366 8.082 1.00 93.19 162 TYR A CA 1
ATOM 1362 C C . TYR A 1 162 ? -11.305 -14.008 9.177 1.00 93.19 162 TYR A C 1
ATOM 1364 O O . TYR A 1 162 ? -12.374 -13.510 9.522 1.00 93.19 162 TYR A O 1
ATOM 1372 N N . ALA A 1 163 ? -10.829 -15.119 9.746 1.00 93.31 163 ALA A N 1
ATOM 1373 C CA . ALA A 1 163 ? -11.451 -15.711 10.921 1.00 93.31 163 ALA A CA 1
ATOM 1374 C C . ALA A 1 163 ? -11.547 -14.656 12.048 1.00 93.31 163 ALA A C 1
ATOM 1376 O O . ALA A 1 163 ? -10.556 -13.952 12.287 1.00 93.31 163 ALA A O 1
ATOM 1377 N N . PRO A 1 164 ? -12.682 -14.553 12.768 1.00 92.06 164 PRO A N 1
ATOM 1378 C CA . PRO A 1 164 ? -12.899 -13.512 13.776 1.00 92.06 164 PRO A CA 1
ATOM 1379 C C . PRO A 1 164 ? -11.776 -13.416 14.816 1.00 92.06 164 PRO A C 1
ATOM 1381 O O . PRO A 1 164 ? -11.341 -12.324 15.161 1.00 92.06 164 PRO A O 1
ATOM 1384 N N . GLU A 1 165 ? -11.243 -14.558 15.249 1.00 93.69 165 GLU A N 1
ATOM 1385 C CA . GLU A 1 165 ? -10.129 -14.647 16.201 1.00 93.69 165 GLU A CA 1
ATOM 1386 C C . GLU A 1 165 ? -8.841 -14.003 15.664 1.00 93.69 165 GLU A C 1
ATOM 1388 O O . GLU A 1 165 ? -8.121 -13.324 16.396 1.00 93.69 165 GLU A O 1
ATOM 1393 N N . ARG A 1 166 ? -8.546 -14.180 14.368 1.00 94.12 166 ARG A N 1
ATOM 1394 C CA . ARG A 1 166 ? -7.364 -13.578 13.734 1.00 94.12 166 ARG A CA 1
ATOM 1395 C C . ARG A 1 166 ? -7.531 -12.079 13.562 1.00 94.12 166 ARG A C 1
ATOM 1397 O O . ARG A 1 166 ? -6.572 -11.352 13.793 1.00 94.12 166 ARG A O 1
ATOM 1404 N N . LEU A 1 167 ? -8.731 -11.629 13.193 1.00 94.56 167 LEU A N 1
ATOM 1405 C CA . LEU A 1 167 ? -9.054 -10.205 13.110 1.00 94.56 167 LEU A CA 1
ATOM 1406 C C . LEU A 1 167 ? -8.918 -9.535 14.482 1.00 94.56 167 LEU A C 1
ATOM 1408 O O . LEU A 1 167 ? -8.242 -8.518 14.600 1.00 94.56 167 LEU A O 1
ATOM 1412 N N . GLN A 1 168 ? -9.479 -10.140 15.532 1.00 94.62 168 GLN A N 1
ATOM 1413 C CA . GLN A 1 168 ? -9.346 -9.633 16.900 1.00 94.62 168 GLN A CA 1
ATOM 1414 C C . GLN A 1 168 ? -7.887 -9.559 17.342 1.00 94.62 168 GLN A C 1
ATOM 1416 O O . GLN A 1 168 ? -7.470 -8.539 17.884 1.00 94.62 168 GLN A O 1
ATOM 1421 N N . ARG A 1 169 ? -7.100 -10.610 17.081 1.00 95.75 169 ARG A N 1
ATOM 1422 C CA . ARG A 1 169 ? -5.672 -10.617 17.404 1.00 95.75 169 ARG A CA 1
ATOM 1423 C C . ARG A 1 169 ? -4.918 -9.521 16.657 1.00 95.75 169 ARG A C 1
ATOM 1425 O O . ARG A 1 169 ? -4.161 -8.792 17.280 1.00 95.75 169 ARG A O 1
ATOM 1432 N N . PHE A 1 170 ? -5.168 -9.370 15.358 1.00 96.06 170 PHE A N 1
ATOM 1433 C CA . PHE A 1 170 ? -4.560 -8.317 14.549 1.00 96.06 170 PHE A CA 1
ATOM 1434 C C . PHE A 1 170 ? -4.840 -6.924 15.124 1.00 96.06 170 PHE A C 1
ATOM 1436 O O . PHE A 1 170 ? -3.912 -6.141 15.305 1.00 96.06 170 PHE A O 1
ATOM 1443 N N . PHE A 1 171 ? -6.099 -6.614 15.447 1.00 96.00 171 PHE A N 1
ATOM 1444 C CA . PHE A 1 171 ? -6.440 -5.298 15.988 1.00 96.00 171 PHE A CA 1
ATOM 1445 C C . PHE A 1 171 ? -5.920 -5.092 17.416 1.00 96.00 171 PHE A C 1
ATOM 1447 O O . PHE A 1 171 ? -5.514 -3.985 17.754 1.00 96.00 171 PHE A O 1
ATOM 1454 N N . ALA A 1 172 ? -5.869 -6.140 18.241 1.00 95.88 172 ALA A N 1
ATOM 1455 C CA . ALA A 1 172 ? -5.260 -6.069 19.568 1.00 95.88 172 ALA A CA 1
ATOM 1456 C C . ALA A 1 172 ? -3.750 -5.782 19.487 1.00 95.88 172 ALA A C 1
ATOM 1458 O O . ALA A 1 172 ? -3.250 -4.913 20.206 1.00 95.88 172 ALA A O 1
ATOM 1459 N N . ASP A 1 173 ? -3.047 -6.461 18.577 1.00 94.88 173 ASP A N 1
ATOM 1460 C CA . ASP A 1 173 ? -1.630 -6.223 18.304 1.00 94.88 173 ASP A CA 1
ATOM 1461 C C . ASP A 1 173 ? -1.427 -4.778 17.810 1.00 94.88 173 ASP A C 1
ATOM 1463 O O . ASP A 1 173 ? -0.551 -4.074 18.313 1.00 94.88 173 ASP A O 1
ATOM 1467 N N . GLU A 1 174 ? -2.298 -4.282 16.926 1.00 93.75 174 GLU A N 1
ATOM 1468 C CA . GLU A 1 174 ? -2.275 -2.894 16.446 1.00 93.75 174 GLU A CA 1
ATOM 1469 C C . GLU A 1 174 ? -2.468 -1.851 17.543 1.00 93.75 174 GLU A C 1
ATOM 1471 O O . GLU A 1 174 ? -1.720 -0.873 17.612 1.00 93.75 174 GLU A O 1
ATOM 1476 N N . LEU A 1 175 ? -3.443 -2.060 18.427 1.00 94.69 175 LEU A N 1
ATOM 1477 C CA . LEU A 1 175 ? -3.671 -1.173 19.564 1.00 94.69 175 LEU A CA 1
ATOM 1478 C C . LEU A 1 175 ? -2.461 -1.134 20.494 1.00 94.69 175 LEU A C 1
ATOM 1480 O O . LEU A 1 175 ? -2.146 -0.080 21.039 1.00 94.69 175 LEU A O 1
ATOM 1484 N N . SER A 1 176 ? -1.780 -2.267 20.680 1.00 94.25 176 SER A N 1
ATOM 1485 C CA . SER A 1 176 ? -0.557 -2.318 21.480 1.00 94.25 176 SER A CA 1
ATOM 1486 C C . SER A 1 176 ? 0.600 -1.582 20.798 1.00 94.25 176 SER A C 1
ATOM 1488 O O . SER A 1 176 ? 1.265 -0.771 21.438 1.00 94.25 176 SER A O 1
ATOM 1490 N N . ALA A 1 177 ? 0.788 -1.786 19.492 1.00 90.31 177 ALA A N 1
ATOM 1491 C CA . ALA A 1 177 ? 1.894 -1.224 18.726 1.00 90.31 177 ALA A CA 1
ATOM 1492 C C . ALA A 1 177 ? 1.763 0.290 18.501 1.00 90.31 177 ALA A C 1
ATOM 1494 O O . ALA A 1 177 ? 2.767 0.994 18.377 1.00 90.31 177 ALA A O 1
ATOM 1495 N N . CYS A 1 178 ? 0.538 0.812 18.441 1.00 91.12 178 CYS A N 1
ATOM 1496 C CA . CYS A 1 178 ? 0.277 2.224 18.171 1.00 91.12 178 CYS A CA 1
ATOM 1497 C C . CYS A 1 178 ? -0.061 3.054 19.421 1.00 91.12 178 CYS A C 1
ATOM 1499 O O . CYS A 1 178 ? -0.213 4.268 19.299 1.00 91.12 178 CYS A O 1
ATOM 1501 N N . ARG A 1 179 ? -0.122 2.439 20.612 1.00 89.19 179 ARG A N 1
ATOM 1502 C CA . ARG A 1 179 ? -0.476 3.105 21.880 1.00 89.19 179 ARG A CA 1
ATOM 1503 C C . ARG A 1 179 ? 0.366 4.350 22.163 1.00 89.19 179 ARG A C 1
ATOM 1505 O O . ARG A 1 179 ? -0.193 5.420 22.389 1.00 89.19 179 ARG A O 1
ATOM 1512 N N . ASP A 1 180 ? 1.689 4.227 22.082 1.00 86.69 180 ASP A N 1
ATOM 1513 C CA . ASP A 1 180 ? 2.616 5.309 22.444 1.00 86.69 180 ASP A CA 1
ATOM 1514 C C . ASP A 1 180 ? 2.414 6.571 21.589 1.00 86.69 180 ASP A C 1
ATOM 1516 O O . ASP A 1 180 ? 2.617 7.692 22.053 1.00 86.69 180 ASP A O 1
ATOM 1520 N N . ALA A 1 181 ? 1.984 6.402 20.333 1.00 81.06 181 ALA A N 1
ATOM 1521 C CA . ALA A 1 181 ? 1.727 7.522 19.432 1.00 81.06 181 ALA A CA 1
ATOM 1522 C C . ALA A 1 181 ? 0.514 8.356 19.878 1.00 81.06 181 ALA A C 1
ATOM 1524 O O . ALA A 1 181 ? 0.501 9.563 19.660 1.00 81.06 181 ALA A O 1
ATOM 1525 N N . CYS A 1 182 ? -0.472 7.740 20.535 1.00 75.56 182 CYS A N 1
ATOM 1526 C CA . CYS A 1 182 ? -1.623 8.446 21.099 1.00 75.56 182 CYS A CA 1
ATOM 1527 C C . CYS A 1 182 ? -1.297 9.131 22.435 1.00 75.56 182 CYS A C 1
ATOM 1529 O O . CYS A 1 182 ? -1.835 10.200 22.718 1.00 75.56 182 CYS A O 1
ATOM 1531 N N . GLU A 1 183 ? -0.415 8.539 23.245 1.00 76.50 183 GLU A N 1
ATOM 1532 C CA . GLU A 1 183 ? -0.032 9.071 24.563 1.00 76.50 183 GLU A CA 1
ATOM 1533 C C . GLU A 1 183 ? 0.935 10.268 24.459 1.00 76.50 183 GLU A C 1
ATOM 1535 O O . GLU A 1 183 ? 0.898 11.166 25.294 1.00 76.50 183 GLU A O 1
ATOM 1540 N N . SER A 1 184 ? 1.730 10.362 23.386 1.00 63.31 184 SER A N 1
ATOM 1541 C CA . SER A 1 184 ? 2.691 11.461 23.158 1.00 63.31 184 SER A CA 1
ATOM 1542 C C . SER A 1 184 ? 2.087 12.854 22.880 1.00 63.31 184 SER A C 1
ATOM 1544 O O . SER A 1 184 ? 2.828 13.809 22.651 1.00 63.31 184 SER A O 1
ATOM 1546 N N . THR A 1 185 ? 0.759 12.980 22.903 1.00 56.03 185 THR A N 1
ATOM 1547 C CA . THR A 1 185 ? 0.002 14.211 22.605 1.00 56.03 185 THR A CA 1
ATOM 1548 C C . THR A 1 185 ? -0.662 14.842 23.831 1.00 56.03 185 THR A C 1
ATOM 1550 O O . THR A 1 185 ? -1.572 15.658 23.673 1.00 56.03 185 THR A O 1
ATOM 1553 N N . GLU A 1 186 ? -0.229 14.517 25.055 1.00 46.31 186 GLU A N 1
ATOM 1554 C CA . GLU A 1 186 ? -0.548 15.408 26.176 1.00 46.31 186 GLU A CA 1
ATOM 1555 C C . GLU A 1 186 ? 0.006 16.807 25.857 1.00 46.31 186 GLU A C 1
ATOM 1557 O O . GLU A 1 186 ? 1.182 16.936 25.500 1.00 46.31 186 GLU A O 1
ATOM 1562 N N . PRO A 1 187 ? -0.830 17.860 25.913 1.00 48.47 187 PRO A N 1
ATOM 1563 C CA . PRO A 1 187 ? -0.373 19.205 25.633 1.00 48.47 187 PRO A CA 1
ATOM 1564 C C . PRO A 1 187 ? 0.676 19.543 26.684 1.00 48.47 187 PRO A C 1
ATOM 1566 O O . PRO A 1 187 ? 0.381 19.546 27.879 1.00 48.47 187 PRO A O 1
ATOM 1569 N N . THR A 1 188 ? 1.902 19.833 26.247 1.00 49.28 188 THR A N 1
ATOM 1570 C CA . THR A 1 188 ? 2.858 20.558 27.080 1.00 49.28 188 THR A CA 1
ATOM 1571 C C . THR A 1 188 ? 2.096 21.758 27.647 1.00 49.28 188 THR A C 1
ATOM 1573 O O . THR A 1 188 ? 1.615 22.561 26.845 1.00 49.28 188 THR A O 1
ATOM 1576 N N . PRO A 1 189 ? 1.896 21.869 28.974 1.00 53.34 189 PRO A N 1
ATOM 1577 C CA . PRO A 1 189 ? 1.178 23.000 29.536 1.00 53.34 189 PRO A CA 1
ATOM 1578 C C . PRO A 1 189 ? 1.902 24.258 29.073 1.00 53.34 189 PRO A C 1
ATOM 1580 O O . PRO A 1 189 ? 3.120 24.353 29.252 1.00 53.34 189 PRO A O 1
ATOM 1583 N N . ASP A 1 190 ? 1.161 25.156 28.419 1.00 49.16 190 ASP A N 1
ATOM 1584 C CA . ASP A 1 190 ? 1.664 26.419 27.892 1.00 49.16 190 ASP A CA 1
ATOM 1585 C C . ASP A 1 190 ? 2.609 27.047 28.916 1.00 49.16 190 ASP A C 1
ATOM 1587 O O . ASP A 1 190 ? 2.201 27.469 30.003 1.00 49.16 190 ASP A O 1
ATOM 1591 N N . LEU A 1 191 ? 3.901 27.072 28.584 1.00 55.09 191 LEU A N 1
ATOM 1592 C CA . LEU A 1 191 ? 4.850 27.869 29.339 1.00 55.09 191 LEU A CA 1
ATOM 1593 C C . LEU A 1 191 ? 4.339 29.314 29.282 1.00 55.09 191 LEU A C 1
ATOM 1595 O O . LEU A 1 191 ? 4.030 29.798 28.189 1.00 55.09 191 LEU A O 1
ATOM 1599 N N . PRO A 1 192 ? 4.223 30.009 30.427 1.00 53.25 192 PRO A N 1
ATOM 1600 C CA . PRO A 1 192 ? 3.701 31.362 30.452 1.00 53.25 192 PRO A CA 1
ATOM 1601 C C . PRO A 1 192 ? 4.563 32.231 29.540 1.00 53.25 192 PRO A C 1
ATOM 1603 O O . PRO A 1 192 ? 5.769 32.368 29.748 1.00 53.25 192 PRO A O 1
ATOM 1606 N N . VAL A 1 193 ? 3.932 32.796 28.511 1.00 58.38 193 VAL A N 1
ATOM 1607 C CA . VAL A 1 193 ? 4.548 33.763 27.607 1.00 58.38 193 VAL A CA 1
ATOM 1608 C C . VAL A 1 193 ? 4.972 34.960 28.451 1.00 58.38 193 VAL A C 1
ATOM 1610 O O . VAL A 1 193 ? 4.147 35.773 28.866 1.00 58.38 193 VAL A O 1
ATOM 1613 N N . THR A 1 194 ? 6.265 35.057 28.749 1.00 56.75 194 THR A N 1
ATOM 1614 C CA . THR A 1 194 ? 6.834 36.227 29.411 1.00 56.75 194 THR A CA 1
ATOM 1615 C C . THR A 1 194 ? 6.658 37.424 28.474 1.00 56.75 194 THR A C 1
ATOM 1617 O O . THR A 1 194 ? 7.138 37.370 27.338 1.00 56.75 194 THR A O 1
ATOM 1620 N N . PRO A 1 195 ? 5.991 38.512 28.891 1.00 53.19 195 PRO A N 1
ATOM 1621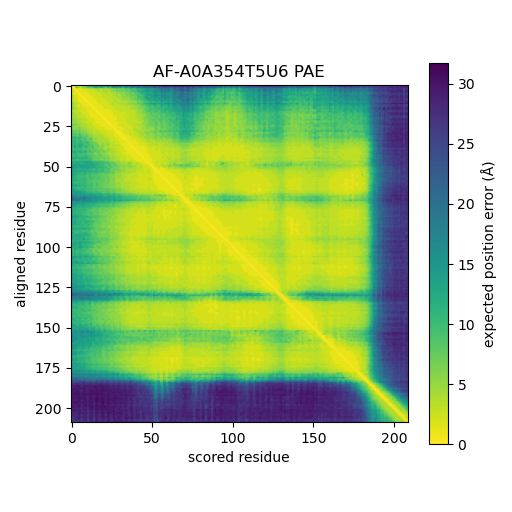 C CA . PRO A 1 195 ? 5.822 39.674 28.036 1.00 53.19 195 PRO A CA 1
ATOM 1622 C C . PRO A 1 195 ? 7.179 40.365 27.872 1.00 53.19 195 PRO A C 1
ATOM 1624 O O . PRO A 1 195 ? 7.697 40.998 28.793 1.00 53.19 195 PRO A O 1
ATOM 1627 N N . THR A 1 196 ? 7.777 40.241 26.690 1.00 56.47 196 THR A N 1
ATOM 1628 C CA . THR A 1 196 ? 8.934 41.044 26.296 1.00 56.47 196 THR A CA 1
ATOM 1629 C C . THR A 1 196 ? 8.493 42.496 26.147 1.00 56.47 196 THR A C 1
ATOM 1631 O O . THR A 1 196 ? 7.804 42.858 25.194 1.00 56.47 196 THR A O 1
ATOM 1634 N N . ALA A 1 197 ? 8.885 43.324 27.114 1.00 50.03 197 ALA A N 1
ATOM 1635 C CA . ALA A 1 197 ? 8.718 44.768 27.086 1.00 50.03 197 ALA A CA 1
ATOM 1636 C C . ALA A 1 197 ? 9.470 45.364 25.884 1.00 50.03 197 ALA A C 1
ATOM 1638 O O . ALA A 1 197 ? 10.698 45.458 25.885 1.00 50.03 197 ALA A O 1
ATOM 1639 N N . HIS A 1 198 ? 8.731 45.775 24.854 1.00 53.19 198 HIS A N 1
ATOM 1640 C CA . HIS A 1 198 ? 9.283 46.530 23.738 1.00 53.19 198 HIS A CA 1
ATOM 1641 C C . HIS A 1 198 ? 9.420 47.995 24.168 1.00 53.19 198 HIS A C 1
ATOM 1643 O O . HIS A 1 198 ? 8.438 48.718 24.323 1.00 53.19 198 HIS A O 1
ATOM 1649 N N . LYS A 1 199 ? 10.661 48.420 24.407 1.00 51.38 199 LYS A N 1
ATOM 1650 C CA . LYS A 1 199 ? 11.019 49.813 24.674 1.00 51.38 199 LYS A CA 1
ATOM 1651 C C . LYS A 1 199 ? 10.920 50.582 23.352 1.00 51.38 199 LYS A C 1
ATOM 1653 O O . LYS A 1 199 ? 11.656 50.297 22.411 1.00 51.38 199 LYS A O 1
ATOM 1658 N N . SER A 1 200 ? 9.955 51.487 23.259 1.00 55.62 200 SER A N 1
ATOM 1659 C CA . SER A 1 200 ? 9.761 52.398 22.133 1.00 55.62 200 SER A CA 1
ATOM 1660 C C . SER A 1 200 ? 10.635 53.639 22.323 1.00 55.62 200 SER A C 1
ATOM 1662 O O . SER A 1 200 ? 10.266 54.533 23.085 1.00 55.62 200 SER A O 1
ATOM 1664 N N . ASP A 1 201 ? 11.778 53.692 21.641 1.00 54.69 201 ASP A N 1
ATOM 1665 C CA . ASP A 1 201 ? 12.565 54.918 21.487 1.00 54.69 201 ASP A CA 1
ATOM 1666 C C . ASP A 1 201 ? 12.058 55.688 20.259 1.00 54.69 201 ASP A C 1
ATOM 1668 O O . ASP A 1 201 ? 12.202 55.256 19.115 1.00 54.69 201 ASP A O 1
ATOM 1672 N N . ALA A 1 202 ? 11.428 56.836 20.511 1.00 50.78 202 ALA A N 1
ATOM 1673 C CA . ALA A 1 202 ? 11.014 57.793 19.494 1.00 50.78 202 ALA A CA 1
ATOM 1674 C C . ALA A 1 202 ? 12.202 58.700 19.130 1.00 50.78 202 ALA A C 1
ATOM 1676 O O . ALA A 1 202 ? 12.549 59.625 19.864 1.00 50.78 202 ALA A O 1
ATOM 1677 N N . GLY A 1 203 ? 12.832 58.414 17.989 1.00 52.69 203 GLY A N 1
ATOM 1678 C CA . GLY A 1 203 ? 13.862 59.241 17.364 1.00 52.69 203 GLY A CA 1
ATOM 1679 C C . GLY A 1 203 ? 13.253 60.275 16.418 1.00 52.69 203 GLY A C 1
ATOM 1680 O O . GLY A 1 203 ? 12.644 59.937 15.409 1.00 52.69 203 GLY A O 1
ATOM 1681 N N . ASN A 1 204 ? 13.437 61.535 16.790 1.00 49.81 204 ASN A N 1
ATOM 1682 C CA . ASN A 1 204 ? 13.034 62.773 16.132 1.00 49.81 204 ASN A CA 1
ATOM 1683 C C . ASN A 1 204 ? 13.777 62.990 14.792 1.00 49.81 204 ASN A C 1
ATOM 1685 O O . ASN A 1 204 ? 14.999 62.856 14.747 1.00 49.81 204 ASN A O 1
ATOM 1689 N N . GLY A 1 205 ? 13.070 63.372 13.724 1.00 50.44 205 GLY A N 1
ATOM 1690 C CA . GLY A 1 205 ? 13.647 63.600 12.392 1.00 50.44 205 GLY A CA 1
ATOM 1691 C C . GLY A 1 205 ? 12.887 64.662 11.599 1.00 50.44 205 GLY A C 1
ATOM 1692 O O . GLY A 1 205 ? 12.053 64.347 10.758 1.00 50.44 205 GLY A O 1
ATOM 1693 N N . SER A 1 206 ? 13.182 65.920 11.920 1.00 54.53 206 SER A N 1
ATOM 1694 C CA . SER A 1 206 ? 12.750 67.143 11.239 1.00 54.53 206 SER A CA 1
ATOM 1695 C C . SER A 1 206 ? 13.269 67.210 9.795 1.00 54.53 206 SER A C 1
ATOM 1697 O O . SER A 1 206 ? 14.476 67.098 9.580 1.00 54.53 206 SER A O 1
ATOM 1699 N N . TYR A 1 207 ? 12.385 67.461 8.826 1.00 53.06 207 TYR A N 1
ATOM 1700 C CA . TYR A 1 207 ? 12.756 67.971 7.504 1.00 53.06 207 TYR A CA 1
ATOM 1701 C C . TYR A 1 207 ? 12.260 69.411 7.383 1.00 53.06 207 TYR A C 1
ATOM 1703 O O . TYR A 1 207 ? 11.059 69.678 7.435 1.00 53.06 207 TYR A O 1
ATOM 1711 N N . GLY A 1 208 ? 13.224 70.326 7.285 1.00 61.38 208 GLY A N 1
ATOM 1712 C CA . GLY A 1 208 ? 13.014 71.734 6.981 1.00 61.38 208 GLY A CA 1
ATOM 1713 C C . GLY A 1 208 ? 12.768 71.973 5.492 1.00 61.38 208 GLY A C 1
ATOM 1714 O O . GLY A 1 208 ? 13.150 71.163 4.647 1.00 61.38 208 GLY A O 1
ATOM 1715 N N . VAL A 1 209 ? 12.096 73.099 5.264 1.00 58.62 209 VAL A N 1
ATOM 1716 C CA . VAL A 1 209 ? 11.674 73.742 4.010 1.00 58.62 209 VAL A CA 1
ATOM 1717 C C . VAL A 1 209 ? 12.851 74.105 3.110 1.00 58.62 209 VAL A C 1
ATOM 1719 O O . VAL A 1 209 ? 13.890 74.532 3.663 1.00 58.62 209 VAL A O 1
#

Foldseek 3Di:
DDPVVVVVVVVVVVVVVVVVVVVVVVVVVVVVVLAVQQVVVVVVLLCCCQVPLVNLVLLLQQLVCLQPPDPPDAGDPSLLVNLVSLLVVLVCCVVVSHPLVRCLVRPVLPLVLSCVSCVVVQVVVCVVVVNPRDSPSSVVSNVSNVVVCVVVVNDDDPCVSVPPVVSNVVSVVSNVSSVVSVVVPPPPPPDPDDDDDDDDDDDDDDDDD

Radius of gyration: 29.24 Å; Cα contacts (8 Å, |Δi|>4): 131; chains: 1; bounding box: 66×94×85 Å

Nearest PDB structures (foldseek):
  8e0m-assembly4_K  TM=2.516E-01  e=6.201E+00  synthetic construct
  5tqb-assembly1_B  TM=2.554E-01  e=6.517E+00  Thermochaetoides thermophila DSM 1495

Mean predicted aligned error: 9.79 Å

pLDDT: mean 87.11, std 13.4, range [46.31, 97.25]

Secondary structure (DSSP, 8-state):
--HHHHHHHHHHHHHHHHHHHHHHHHHHHHHHHHHHHHHHHHHHHHIIIII-HHHHHHHHHHHHHHHHPPTTPPPPHHHHHHHHHHHHHHHHHHTTSS-HHHHHHHHHHHHHHHHHHHHHHHHHHHHHTTT--TTHHHHHHHHHHHHHHHHTT----HHHHS-HHHHHHHHHHHHHHHHHHHHTTSPPP--------------------

Sequence (209 aa):
MSIEVICTLVTAVTSIIAILLAVYSFWFQTRQANRTLGIIILRDCERDFFYSTEMRRRRFEAARFLMTRQPGQSPPQACYELLDFIDCFGIYVNRGLIEPELAWNTFYYWFSVYWHSLSKEVDELNEQTDGVPYLWNCHMLYSRLTKWGERHKRLPSETLRYAPERLQRFFADELSACRDACESTEPTPDLPVTPTAHKSDAGNGSYGV